Protein AF-I2IYX9-F1 (afdb_monomer_lite)

pLDDT: mean 75.48, std 15.99, range [27.55, 95.94]

Radius of gyration: 27.28 Å; chains: 1; bounding box: 70×51×70 Å

Foldseek 3Di:
DPPPPPLVVLCVVPDVLVLLLDLVNVLLVCCLVQVLVLLVVLVVVCVVVVNDVDQLVCCCPQFNNPDPDRNVVNVCSVVVNDDPRVVGSVSSCPRVSSVVVSVCSVPDPPVLLVVLLVVLLVQLSVLLVPVVVLLVVLCLLLPDAQPVVVDPAVVVVVVVSVVVCVVCVVVPPDDDPVSLPFDLVSCVVRDPCCLQPPPDQLLLSLCQVCVLVLLVVLVVVVCVVVPDHDQQVVCCPQANVDDPCSVVVNVCRNVVVDGDDPSRSVSSVPRVLCVDPVHPNVVVSVSSVSSSSSSSSSSSCCVRCVPNDPD

Secondary structure (DSSP, 8-state):
------HHHHHTTTS-HHHHT-HHHHHHHHHHHHHHHHHHHHHHHHHHTTS-SSHHHHIIIII-TT-S-HHHHHHHHHTT-----TTTHHHHTTSHHHHHHHHHHHH-S--HHHHHHHHHHHHHHHHHT-HHHHHHHHHHHHHS---TTT-SSHHHHHHHHHHHHHTTGGG-S---GGGG----GGGTTTS-THHHHSS--HHHHHHHHHHHHHHHHHHHHHHHTTS--SHHHHHHHHT-S--TTHHHHHHHHHTT-SPP-HHHHHHHTT-GGGT-TTSHHHHHHHHHHHHHHHHHHHHHHHHH-TT----

Sequence (311 aa):
MSKISNWHEFYEPYIPVRSIFRTDTIVDKYIKENYPKIIEEQFEIYKAEGKYKRASEFIENEIKPGLRNPDSYFLELKKGNKKDITGIIPNIQKLPFVKDYIDDLEHSEYDKDRVYFRDCLMLGATLVNYPRFSHYLLWIFSTTDDNSEVFSYGSVYLNKISRNIKDNVDKFETINEEDYSISLDCYQRYFNIDIFLTKESIIDFYIEREYYKIIKDQYKIFKKTKAFNNQEEFIKKMVMEYIDDGKSLYHNLINRKRKMDNDLLKKFRDFPILRDKNSIHYKNIEKLTQIRTALQMGALAFQKFPHLATA

Structure (mmCIF, N/CA/C/O backbone):
data_AF-I2IYX9-F1
#
_entry.id   AF-I2IYX9-F1
#
loop_
_atom_site.group_PDB
_atom_site.id
_atom_site.type_symbol
_atom_site.label_atom_id
_atom_site.label_alt_id
_atom_site.label_comp_id
_atom_site.label_asym_id
_atom_site.label_entity_id
_atom_site.label_seq_id
_atom_site.pdbx_PDB_ins_code
_atom_site.Cartn_x
_atom_site.Cartn_y
_atom_site.Cartn_z
_atom_site.occupancy
_atom_site.B_iso_or_equiv
_atom_site.auth_seq_id
_atom_site.auth_comp_id
_atom_site.auth_asym_id
_atom_site.auth_atom_id
_atom_site.pdbx_PDB_model_num
ATOM 1 N N . MET A 1 1 ? 3.387 31.267 -3.621 1.00 27.55 1 MET A N 1
ATOM 2 C CA . MET A 1 1 ? 4.023 30.039 -3.097 1.00 27.55 1 MET A CA 1
ATOM 3 C C . MET A 1 1 ? 2.963 28.951 -3.080 1.00 27.55 1 MET A C 1
ATOM 5 O O . MET A 1 1 ? 2.041 29.049 -2.277 1.00 27.55 1 MET A O 1
ATOM 9 N N . SER A 1 2 ? 3.009 27.990 -4.006 1.00 32.41 2 SER A N 1
ATOM 10 C CA . SER A 1 2 ? 2.116 26.829 -3.941 1.00 32.41 2 SER A CA 1
ATOM 11 C C . SER A 1 2 ? 2.493 26.018 -2.701 1.00 32.41 2 SER A C 1
ATOM 13 O O . SER A 1 2 ? 3.665 25.716 -2.475 1.00 32.41 2 SER A O 1
ATOM 15 N N . LYS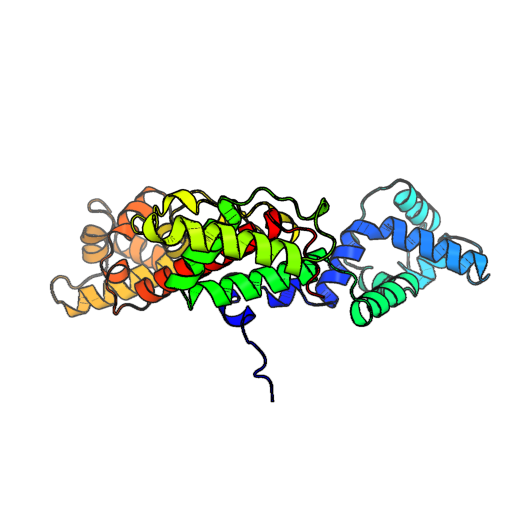 A 1 3 ? 1.517 25.723 -1.837 1.00 39.19 3 LYS A N 1
ATOM 16 C CA . LYS A 1 3 ? 1.718 24.747 -0.763 1.00 39.19 3 LYS A CA 1
ATOM 17 C C . LYS A 1 3 ? 2.137 23.444 -1.434 1.00 39.19 3 LYS A C 1
ATOM 19 O O . LYS A 1 3 ? 1.383 22.925 -2.254 1.00 39.19 3 LYS A O 1
ATOM 24 N N . ILE A 1 4 ? 3.315 22.930 -1.091 1.00 43.06 4 ILE A N 1
ATOM 25 C CA . ILE A 1 4 ? 3.684 21.554 -1.419 1.00 43.06 4 ILE A CA 1
ATOM 26 C C . ILE A 1 4 ? 2.571 20.680 -0.836 1.00 43.06 4 ILE A C 1
ATOM 28 O O . ILE A 1 4 ? 2.328 20.683 0.372 1.00 43.06 4 ILE A O 1
ATOM 32 N N . SER A 1 5 ? 1.807 20.040 -1.716 1.00 59.78 5 SER A N 1
ATOM 33 C CA . SER A 1 5 ? 0.710 19.168 -1.324 1.00 59.78 5 SER A CA 1
ATOM 34 C C . SER A 1 5 ? 1.311 17.924 -0.671 1.00 59.78 5 SER A C 1
ATOM 36 O O . SER A 1 5 ? 1.916 17.099 -1.349 1.00 59.78 5 SER A O 1
ATOM 38 N N . ASN A 1 6 ? 1.161 17.786 0.648 1.00 72.50 6 ASN A N 1
ATOM 39 C CA . ASN A 1 6 ? 1.578 16.605 1.413 1.00 72.50 6 ASN A CA 1
ATOM 40 C C . ASN A 1 6 ? 0.567 15.448 1.292 1.00 72.50 6 ASN A C 1
ATOM 42 O O . ASN A 1 6 ? 0.356 14.690 2.237 1.00 72.50 6 ASN A O 1
ATOM 46 N N . TRP A 1 7 ? -0.091 15.310 0.140 1.00 75.56 7 TRP A N 1
ATOM 47 C CA . TRP A 1 7 ? -1.125 14.300 -0.094 1.00 75.56 7 TRP A CA 1
ATOM 48 C C . TRP A 1 7 ? -0.628 12.874 0.195 1.00 75.56 7 TRP A C 1
ATOM 50 O O . TRP A 1 7 ? -1.397 12.048 0.671 1.00 75.56 7 TRP A O 1
ATOM 60 N N . HIS A 1 8 ? 0.662 12.582 -0.008 1.00 75.88 8 HIS A N 1
ATOM 61 C CA . HIS A 1 8 ? 1.248 11.278 0.318 1.00 75.88 8 HIS A CA 1
ATOM 62 C C . HIS A 1 8 ? 1.172 10.960 1.817 1.00 75.88 8 HIS A C 1
ATOM 64 O O . HIS A 1 8 ? 0.963 9.807 2.172 1.00 75.88 8 HIS A O 1
ATOM 70 N N . GLU A 1 9 ? 1.261 11.954 2.711 1.00 79.31 9 GLU A N 1
ATOM 71 C CA . GLU A 1 9 ? 1.203 11.754 4.174 1.00 79.31 9 GLU A CA 1
ATOM 72 C C . GLU A 1 9 ? -0.158 11.237 4.647 1.00 79.31 9 GLU A C 1
ATOM 74 O O . GLU A 1 9 ? -0.258 10.610 5.705 1.00 79.31 9 GLU A O 1
ATOM 79 N N . PHE A 1 10 ? -1.208 11.475 3.860 1.00 77.06 10 PHE A N 1
ATOM 80 C CA . PHE A 1 10 ? -2.526 10.903 4.100 1.00 77.06 10 PHE A CA 1
ATOM 81 C C . PHE A 1 10 ? -2.491 9.370 4.003 1.00 77.06 10 PHE A C 1
ATOM 83 O O . PHE A 1 10 ? -3.079 8.694 4.848 1.00 77.06 10 PHE A O 1
ATOM 90 N N . TYR A 1 11 ? -1.733 8.839 3.038 1.00 75.19 11 TYR A N 1
ATOM 91 C CA . TYR A 1 11 ? -1.632 7.412 2.729 1.00 75.19 11 TYR A CA 1
ATOM 92 C C . TYR A 1 11 ? -0.475 6.695 3.452 1.00 75.19 11 TYR A C 1
ATOM 94 O O . TYR A 1 11 ? -0.624 5.524 3.802 1.00 75.19 11 TYR A O 1
ATOM 102 N N . GLU A 1 12 ? 0.637 7.388 3.735 1.00 75.69 12 GLU A N 1
ATOM 103 C CA . GLU A 1 12 ? 1.864 6.856 4.374 1.00 75.69 12 GLU A CA 1
ATOM 104 C C . GLU A 1 12 ? 1.664 5.967 5.615 1.00 75.69 12 GLU A C 1
ATOM 106 O O . GLU A 1 12 ? 2.377 4.972 5.752 1.00 75.69 12 GLU A O 1
ATOM 111 N N . PRO A 1 13 ? 0.698 6.232 6.523 1.00 67.00 13 PRO A N 1
ATOM 112 C CA . PRO A 1 13 ? 0.483 5.363 7.679 1.00 67.00 13 PRO A CA 1
ATOM 113 C C . PRO A 1 13 ? 0.120 3.913 7.317 1.00 67.00 13 PRO A C 1
ATOM 115 O O . PRO A 1 13 ? 0.207 3.030 8.172 1.00 67.00 13 PRO A O 1
ATOM 118 N N . TYR A 1 14 ? -0.290 3.660 6.070 1.00 62.06 14 TYR A N 1
ATOM 119 C CA . TYR A 1 14 ? -0.774 2.360 5.613 1.00 62.06 14 TYR A CA 1
ATOM 120 C C . TYR A 1 14 ? -0.194 1.910 4.266 1.00 62.06 14 TYR A C 1
ATOM 122 O O . TYR A 1 14 ? -0.092 0.705 4.048 1.00 62.06 14 TYR A O 1
ATOM 130 N N . ILE A 1 15 ? 0.224 2.839 3.402 1.00 66.75 15 ILE A N 1
ATOM 131 C CA . ILE A 1 15 ? 0.852 2.569 2.104 1.00 66.75 15 ILE A CA 1
ATOM 132 C C . ILE A 1 15 ? 2.150 3.364 2.040 1.00 66.75 15 ILE A C 1
ATOM 134 O O . ILE A 1 15 ? 2.087 4.580 2.194 1.00 66.75 15 ILE A O 1
ATOM 138 N N . PRO A 1 16 ? 3.303 2.747 1.746 1.00 69.12 16 PRO A N 1
ATOM 139 C CA . PRO A 1 16 ? 4.559 3.471 1.587 1.00 69.12 16 PRO A CA 1
ATOM 140 C C . PRO A 1 16 ? 4.590 4.188 0.223 1.00 69.12 16 PRO A C 1
ATOM 142 O O . PRO A 1 16 ? 5.370 3.861 -0.670 1.00 69.12 16 PRO A O 1
ATOM 145 N N . VAL A 1 17 ? 3.685 5.148 0.026 1.00 70.56 17 VAL A N 1
ATOM 146 C CA . VAL A 1 17 ? 3.445 5.834 -1.250 1.00 70.56 17 VAL A CA 1
ATOM 147 C C . VAL A 1 17 ? 4.715 6.507 -1.752 1.00 70.56 17 VAL A C 1
ATOM 149 O O . VAL A 1 17 ? 5.055 6.367 -2.923 1.00 70.56 17 VAL A O 1
ATOM 152 N N . ARG A 1 18 ? 5.481 7.160 -0.873 1.00 68.06 18 ARG A N 1
ATOM 153 C CA . ARG A 1 18 ? 6.763 7.773 -1.230 1.00 68.06 18 ARG A CA 1
ATOM 154 C C . ARG A 1 18 ? 7.715 6.755 -1.841 1.00 68.06 18 ARG A C 1
ATOM 156 O O . ARG A 1 18 ? 8.342 7.082 -2.839 1.00 68.06 18 ARG A O 1
ATOM 163 N N . SER A 1 19 ? 7.818 5.534 -1.301 1.00 66.31 19 SER A N 1
ATOM 164 C CA . SER A 1 19 ? 8.745 4.534 -1.855 1.00 66.31 19 SER A CA 1
ATOM 165 C C . SER A 1 19 ? 8.352 4.071 -3.255 1.00 66.31 19 SER A C 1
ATOM 167 O O . SER A 1 19 ? 9.232 3.735 -4.036 1.00 66.31 19 SER A O 1
ATOM 169 N N . ILE A 1 20 ? 7.059 4.100 -3.595 1.00 67.56 20 ILE A N 1
ATOM 170 C CA . ILE A 1 20 ? 6.573 3.743 -4.939 1.00 67.56 20 ILE A CA 1
ATOM 171 C C . ILE A 1 20 ? 7.106 4.723 -5.999 1.00 67.56 20 ILE A C 1
ATOM 173 O O . ILE A 1 20 ? 7.365 4.321 -7.131 1.00 67.56 20 ILE A O 1
ATOM 177 N N . PHE A 1 21 ? 7.316 5.988 -5.625 1.00 66.88 21 PHE A N 1
ATOM 178 C CA . PHE A 1 21 ? 7.761 7.055 -6.527 1.00 66.88 21 PHE A CA 1
ATOM 179 C C . PHE A 1 21 ? 9.253 7.405 -6.403 1.00 66.88 21 PHE A C 1
ATOM 181 O O . PHE A 1 21 ? 9.702 8.358 -7.033 1.00 66.88 21 PHE A O 1
ATOM 188 N N . ARG A 1 22 ? 10.041 6.679 -5.596 1.00 71.06 22 ARG A N 1
ATOM 189 C CA . ARG A 1 22 ? 11.490 6.926 -5.484 1.00 71.06 22 ARG A CA 1
ATOM 190 C C . ARG A 1 22 ? 12.236 6.322 -6.669 1.00 71.06 22 ARG A C 1
ATOM 192 O O . ARG A 1 22 ? 12.176 5.107 -6.853 1.00 71.06 22 ARG A O 1
ATOM 199 N N . THR A 1 23 ? 13.027 7.135 -7.369 1.00 70.75 23 THR A N 1
ATOM 200 C CA . THR A 1 23 ? 13.898 6.715 -8.483 1.00 70.75 23 THR A CA 1
ATOM 201 C C . THR A 1 23 ? 14.725 5.479 -8.127 1.00 70.75 23 THR A C 1
ATOM 203 O O . THR A 1 23 ? 14.669 4.485 -8.842 1.00 70.75 23 THR A O 1
ATOM 206 N N . ASP A 1 24 ? 15.361 5.450 -6.951 1.00 74.56 24 ASP A N 1
ATOM 207 C CA . ASP A 1 24 ? 16.148 4.293 -6.488 1.00 74.56 24 ASP A CA 1
ATOM 208 C C . ASP A 1 24 ? 15.353 2.974 -6.487 1.00 74.56 24 ASP A C 1
ATOM 210 O O . ASP A 1 24 ? 15.856 1.923 -6.879 1.00 74.56 24 ASP A O 1
ATOM 214 N N . THR A 1 25 ? 14.093 3.022 -6.038 1.00 74.69 25 THR A N 1
ATOM 215 C CA . THR A 1 25 ? 13.218 1.839 -5.951 1.00 74.69 25 THR A CA 1
ATOM 216 C C . THR A 1 25 ? 12.759 1.396 -7.338 1.00 74.69 25 THR A C 1
ATOM 218 O O . THR A 1 25 ? 12.635 0.200 -7.607 1.00 74.69 25 THR A O 1
ATOM 221 N N . ILE A 1 26 ? 12.545 2.359 -8.234 1.00 71.31 26 ILE A N 1
ATOM 222 C CA . ILE A 1 26 ? 12.171 2.128 -9.631 1.00 71.31 26 ILE A CA 1
ATOM 223 C C . ILE A 1 26 ? 13.311 1.433 -10.376 1.00 71.31 26 ILE A C 1
ATOM 225 O O . ILE A 1 26 ? 13.091 0.418 -11.035 1.00 71.31 26 ILE A O 1
ATOM 229 N N . VAL A 1 27 ? 14.524 1.956 -10.231 1.00 79.62 27 VAL A N 1
ATOM 230 C CA . VAL A 1 27 ? 15.736 1.433 -10.865 1.00 79.62 27 VAL A CA 1
ATOM 231 C C . VAL A 1 27 ? 16.047 0.033 -10.351 1.00 79.62 27 VAL A C 1
ATOM 233 O O . VAL A 1 27 ? 16.305 -0.870 -11.142 1.00 79.62 27 VAL A O 1
ATOM 236 N N . ASP A 1 28 ? 15.957 -0.188 -9.038 1.00 83.62 28 ASP A N 1
ATOM 237 C CA . ASP A 1 28 ? 16.183 -1.506 -8.442 1.00 83.62 28 ASP A CA 1
ATOM 238 C C . ASP A 1 28 ? 15.180 -2.555 -8.957 1.00 83.62 28 ASP A C 1
ATOM 240 O O . ASP A 1 28 ? 15.571 -3.665 -9.328 1.00 83.62 28 ASP A O 1
ATOM 244 N N . LYS A 1 29 ? 13.890 -2.199 -9.064 1.00 82.12 29 LYS A N 1
ATOM 245 C CA . LYS A 1 29 ? 12.868 -3.082 -9.650 1.00 82.12 29 LYS A CA 1
ATOM 246 C C . LYS A 1 29 ? 13.146 -3.366 -11.129 1.00 82.12 29 LYS A C 1
ATOM 248 O O . LYS A 1 29 ? 13.136 -4.530 -11.529 1.00 82.12 29 LYS A O 1
ATOM 253 N N . TYR A 1 30 ? 13.444 -2.329 -11.914 1.00 83.19 30 TYR A N 1
ATOM 254 C CA . TYR A 1 30 ? 13.776 -2.454 -13.334 1.00 83.19 30 TYR A CA 1
ATOM 255 C C . TYR A 1 30 ? 14.957 -3.405 -13.558 1.00 83.19 30 TYR A C 1
ATOM 257 O O . TYR A 1 30 ? 14.858 -4.326 -14.371 1.00 83.19 30 TYR A O 1
ATOM 265 N N . ILE A 1 31 ? 16.033 -3.253 -12.779 1.00 88.62 31 ILE A N 1
ATOM 266 C CA . ILE A 1 31 ? 17.196 -4.141 -12.832 1.00 88.62 31 ILE A CA 1
ATOM 267 C C . ILE A 1 31 ? 16.794 -5.571 -12.475 1.00 88.62 31 ILE A C 1
ATOM 269 O O . ILE A 1 31 ? 17.085 -6.490 -13.233 1.00 88.62 31 ILE A O 1
ATOM 273 N N . LYS A 1 32 ? 16.090 -5.790 -11.360 1.00 87.44 32 LYS A N 1
ATOM 274 C CA . LYS A 1 32 ? 15.685 -7.142 -10.930 1.00 87.44 32 LYS A CA 1
ATOM 275 C C . LYS A 1 32 ? 14.862 -7.887 -11.975 1.00 87.44 32 LYS A C 1
ATOM 277 O O . LYS A 1 32 ? 15.015 -9.100 -12.115 1.00 87.44 32 LYS A O 1
ATOM 282 N N . GLU A 1 33 ? 14.014 -7.173 -12.702 1.00 84.88 33 GLU A N 1
ATOM 283 C CA . GLU A 1 33 ? 13.150 -7.749 -13.730 1.00 84.88 33 GLU A CA 1
ATOM 284 C C . GLU A 1 33 ? 13.879 -7.960 -15.068 1.00 84.88 33 GLU A C 1
ATOM 286 O O . GLU A 1 33 ? 13.559 -8.913 -15.777 1.00 84.88 33 GLU A O 1
ATOM 291 N N . ASN A 1 34 ? 14.887 -7.138 -15.394 1.00 88.38 34 ASN A N 1
ATOM 292 C CA . ASN A 1 34 ? 15.460 -7.063 -16.746 1.00 88.38 34 ASN A CA 1
ATOM 293 C C . ASN A 1 34 ? 16.981 -7.289 -16.832 1.00 88.38 34 ASN A C 1
ATOM 295 O O . ASN A 1 34 ? 17.545 -7.205 -17.924 1.00 88.38 34 ASN A O 1
ATOM 299 N N . TYR A 1 35 ? 17.664 -7.605 -15.726 1.00 90.94 35 TYR A N 1
ATOM 300 C CA . TYR A 1 35 ? 19.131 -7.659 -15.678 1.00 90.94 35 TYR A CA 1
ATOM 301 C C . TYR A 1 35 ? 19.817 -8.503 -16.771 1.00 90.94 35 TYR A C 1
ATOM 303 O O . TYR A 1 35 ? 20.872 -8.062 -17.223 1.00 90.94 35 TYR A O 1
ATOM 311 N N . PRO A 1 36 ? 19.303 -9.663 -17.252 1.00 91.12 36 PRO A N 1
ATOM 312 C CA . PRO A 1 36 ? 20.007 -10.418 -18.288 1.00 91.12 36 PRO A CA 1
ATOM 313 C C . PRO A 1 36 ? 20.086 -9.627 -19.594 1.00 91.12 36 PRO A C 1
ATOM 315 O O . PRO A 1 36 ? 21.137 -9.589 -20.226 1.00 91.12 36 PRO A O 1
ATOM 318 N N . LYS A 1 37 ? 18.989 -8.946 -19.945 1.00 91.00 37 LYS A N 1
ATOM 319 C CA . LYS A 1 37 ? 18.883 -8.120 -21.145 1.00 91.00 37 LYS A CA 1
ATOM 320 C C . LYS A 1 37 ? 19.734 -6.857 -21.027 1.00 91.00 37 LYS A C 1
ATOM 322 O O . LYS A 1 37 ? 20.486 -6.565 -21.944 1.00 91.00 37 LYS A O 1
ATOM 327 N N . ILE A 1 38 ? 19.695 -6.184 -19.872 1.00 92.94 38 ILE A N 1
ATOM 328 C CA . ILE A 1 38 ? 20.538 -5.007 -19.588 1.00 92.94 38 ILE A CA 1
ATOM 329 C C . ILE A 1 38 ? 22.025 -5.345 -19.781 1.00 92.94 38 ILE A C 1
ATOM 331 O O . ILE A 1 38 ? 22.758 -4.616 -20.444 1.00 92.94 38 ILE A O 1
ATOM 335 N N . ILE A 1 39 ? 22.474 -6.468 -19.211 1.00 92.75 39 ILE A N 1
ATOM 336 C CA . ILE A 1 39 ? 23.868 -6.922 -19.302 1.00 92.75 39 ILE A CA 1
ATOM 337 C C . ILE A 1 39 ? 24.235 -7.278 -20.751 1.00 92.75 39 ILE A C 1
ATOM 339 O O . ILE A 1 39 ? 25.336 -6.961 -21.196 1.00 92.75 39 ILE A O 1
ATOM 343 N N . GLU A 1 40 ? 23.336 -7.926 -21.494 1.00 93.19 40 GLU A N 1
ATOM 344 C CA . GLU A 1 40 ? 23.553 -8.264 -22.904 1.00 93.19 40 GLU A CA 1
ATOM 345 C C . GLU A 1 40 ? 23.650 -7.023 -23.801 1.00 93.19 40 GLU A C 1
ATOM 347 O O . GLU A 1 40 ? 24.609 -6.898 -24.563 1.00 93.19 40 GLU A O 1
ATOM 352 N N . GLU A 1 41 ? 22.695 -6.099 -23.699 1.00 93.25 41 GLU A N 1
ATOM 353 C CA . GLU A 1 41 ? 22.657 -4.883 -24.518 1.00 93.25 41 GLU A CA 1
ATOM 354 C C . GLU A 1 41 ? 23.865 -3.991 -24.225 1.00 93.25 41 GLU A C 1
ATOM 356 O O . GLU A 1 41 ? 24.537 -3.533 -25.151 1.00 93.25 41 GLU A O 1
ATOM 361 N N . GLN A 1 42 ? 24.231 -3.836 -22.949 1.00 95.19 42 GLN A N 1
ATOM 362 C CA . GLN A 1 42 ? 25.426 -3.086 -22.576 1.00 95.19 42 GLN A CA 1
ATOM 363 C C . GLN A 1 42 ? 26.716 -3.715 -23.124 1.00 95.19 42 GLN A C 1
ATOM 365 O O . GLN A 1 42 ? 27.630 -2.984 -23.518 1.00 95.19 42 GLN A O 1
ATOM 370 N N . PHE A 1 43 ? 26.807 -5.049 -23.162 1.00 95.56 43 PHE A N 1
ATOM 371 C CA . PHE A 1 43 ? 27.952 -5.726 -23.768 1.00 95.56 43 PHE A CA 1
ATOM 372 C C . PHE A 1 43 ? 28.050 -5.432 -25.267 1.00 95.56 43 PHE A C 1
ATOM 374 O O . PHE A 1 43 ? 29.138 -5.109 -25.742 1.00 95.56 43 PHE A O 1
ATOM 381 N N . GLU A 1 44 ? 26.945 -5.514 -26.013 1.00 94.06 44 GLU A N 1
ATOM 382 C CA . GLU A 1 44 ? 26.970 -5.229 -27.453 1.00 94.06 44 GLU A CA 1
ATOM 383 C C . GLU A 1 44 ? 27.302 -3.753 -27.741 1.00 94.06 44 GLU A C 1
ATOM 385 O O . GLU A 1 44 ? 28.068 -3.492 -28.669 1.00 94.06 44 GLU A O 1
ATOM 390 N N . ILE A 1 45 ? 26.846 -2.806 -26.907 1.00 93.31 45 ILE A N 1
ATOM 391 C CA . ILE A 1 45 ? 27.263 -1.390 -26.976 1.00 93.31 45 ILE A CA 1
ATOM 392 C C . ILE A 1 45 ? 28.786 -1.273 -26.815 1.00 93.31 45 ILE A C 1
ATOM 394 O O . ILE A 1 45 ? 29.478 -0.767 -27.697 1.00 93.31 45 ILE A O 1
ATOM 398 N N . TYR A 1 46 ? 29.343 -1.823 -25.734 1.00 95.94 46 TYR A N 1
ATOM 399 C CA . TYR A 1 46 ? 30.786 -1.759 -25.474 1.00 95.94 46 TYR A CA 1
ATOM 400 C C . TYR A 1 46 ? 31.634 -2.503 -26.501 1.00 95.94 46 TYR A C 1
ATOM 402 O O . TYR A 1 46 ? 32.780 -2.131 -26.758 1.00 95.94 46 TYR A O 1
ATOM 410 N N . LYS A 1 47 ? 31.094 -3.559 -27.098 1.00 94.56 47 LYS A N 1
ATOM 411 C CA . LYS A 1 47 ? 31.746 -4.285 -28.181 1.00 94.56 47 LYS A CA 1
ATOM 412 C C . LYS A 1 47 ? 31.763 -3.472 -29.471 1.00 94.56 47 LYS A C 1
ATOM 414 O O . LYS A 1 47 ? 32.794 -3.456 -30.142 1.00 94.56 47 LYS A O 1
ATOM 419 N N . ALA A 1 48 ? 30.675 -2.773 -29.796 1.00 93.50 48 ALA A N 1
ATOM 420 C CA . ALA A 1 48 ? 30.618 -1.859 -30.936 1.00 93.50 48 ALA A CA 1
ATOM 421 C C . ALA A 1 48 ? 31.586 -0.672 -30.772 1.00 93.50 48 ALA A C 1
ATOM 423 O O . ALA A 1 48 ? 32.244 -0.279 -31.732 1.00 93.50 48 ALA A O 1
ATOM 424 N N . GLU A 1 49 ? 31.750 -0.169 -29.547 1.00 93.62 49 GLU A N 1
ATOM 425 C CA . GLU A 1 49 ? 32.738 0.861 -29.187 1.00 93.62 49 GLU A CA 1
ATOM 426 C C . GLU A 1 49 ? 34.188 0.337 -29.143 1.00 93.62 49 GLU A C 1
ATOM 428 O O . GLU A 1 49 ? 35.133 1.106 -28.972 1.00 93.62 49 GLU A O 1
ATOM 433 N N . GLY A 1 50 ? 34.390 -0.978 -29.270 1.00 92.75 50 GLY A N 1
ATOM 434 C CA . GLY A 1 50 ? 35.705 -1.616 -29.199 1.00 92.75 50 GLY A CA 1
ATOM 435 C C . GLY A 1 50 ? 36.298 -1.721 -27.787 1.00 92.75 50 GLY A C 1
ATOM 436 O O . GLY A 1 50 ? 37.455 -2.123 -27.657 1.00 92.75 50 GLY A O 1
ATOM 437 N N . LYS A 1 51 ? 35.528 -1.406 -26.734 1.00 94.00 51 LYS A N 1
ATOM 438 C CA . LYS A 1 51 ? 35.955 -1.464 -25.324 1.00 94.00 51 LYS A CA 1
ATOM 439 C C . LYS A 1 51 ? 36.210 -2.900 -24.853 1.00 94.00 51 LYS A C 1
ATOM 441 O O . LYS A 1 51 ? 37.192 -3.146 -24.156 1.00 94.00 51 LYS A O 1
ATOM 446 N N . TYR A 1 52 ? 35.369 -3.852 -25.263 1.00 94.25 52 TYR A N 1
ATOM 447 C CA . TYR A 1 52 ? 35.542 -5.279 -24.962 1.00 94.25 52 TYR A CA 1
ATOM 448 C C . TYR A 1 52 ? 35.375 -6.137 -26.212 1.00 94.25 52 TYR A C 1
ATOM 450 O O . TYR A 1 52 ? 34.431 -5.959 -26.977 1.00 94.25 52 TYR A O 1
ATOM 458 N N . LYS A 1 53 ? 36.267 -7.117 -26.407 1.00 89.62 53 LYS A N 1
ATOM 459 C CA . LYS A 1 53 ? 36.166 -8.066 -27.532 1.00 89.62 53 LYS A CA 1
ATOM 460 C C . LYS A 1 53 ? 35.423 -9.343 -27.152 1.00 89.62 53 LYS A C 1
ATOM 462 O O . LYS A 1 53 ? 34.807 -9.968 -28.014 1.00 89.62 53 LYS A O 1
ATOM 467 N N . ARG A 1 54 ? 35.486 -9.746 -25.879 1.00 92.12 54 ARG A N 1
ATOM 468 C CA . ARG A 1 54 ? 34.860 -10.972 -25.362 1.00 92.12 54 ARG A CA 1
ATOM 469 C C . ARG A 1 54 ? 33.924 -10.673 -24.200 1.00 92.12 54 ARG A C 1
ATOM 471 O O . ARG A 1 54 ? 34.206 -9.808 -23.376 1.00 92.12 54 ARG A O 1
ATOM 478 N N . ALA A 1 55 ? 32.841 -11.441 -24.110 1.00 91.06 55 ALA A N 1
ATOM 479 C CA . ALA A 1 55 ? 31.875 -11.309 -23.024 1.00 91.06 55 ALA A CA 1
ATOM 480 C C . ALA A 1 55 ? 32.493 -11.642 -21.660 1.00 91.06 55 ALA A C 1
ATOM 482 O O . ALA A 1 55 ? 32.182 -10.975 -20.678 1.00 91.06 55 ALA A O 1
ATOM 483 N N . SER A 1 56 ? 33.418 -12.606 -21.596 1.00 91.88 56 SER A N 1
ATOM 484 C CA . SER A 1 56 ? 34.168 -12.900 -20.372 1.00 91.88 56 SER A CA 1
ATOM 485 C C . SER A 1 56 ? 34.914 -11.698 -19.802 1.00 91.88 56 SER A C 1
ATOM 487 O O . SER A 1 56 ? 34.896 -11.503 -18.590 1.00 91.88 56 SER A O 1
ATOM 489 N N . GLU A 1 57 ? 35.530 -10.879 -20.656 1.00 93.62 57 GLU A N 1
ATOM 490 C CA . GLU A 1 57 ? 36.249 -9.671 -20.235 1.00 93.62 57 GLU A CA 1
ATOM 491 C C . GLU A 1 57 ? 35.287 -8.626 -19.666 1.00 93.62 57 GLU A C 1
ATOM 493 O O . GLU A 1 57 ? 35.580 -8.011 -18.645 1.00 93.62 57 GLU A O 1
ATOM 498 N N . PHE A 1 58 ? 34.122 -8.452 -20.288 1.00 95.56 58 PHE A N 1
ATOM 499 C CA . PHE A 1 58 ? 33.086 -7.556 -19.782 1.00 95.56 58 PHE A CA 1
ATOM 500 C C . PHE A 1 58 ? 32.522 -8.034 -18.437 1.00 95.56 58 PHE A C 1
ATOM 502 O O . PHE A 1 58 ? 32.457 -7.257 -17.487 1.00 95.56 58 PHE A O 1
ATOM 509 N N . ILE A 1 59 ? 32.161 -9.316 -18.325 1.00 95.00 59 ILE A N 1
ATOM 510 C CA . ILE A 1 59 ? 31.603 -9.874 -17.089 1.00 95.00 59 ILE A CA 1
ATOM 511 C C . ILE A 1 59 ? 32.580 -9.735 -15.925 1.00 95.00 59 ILE A C 1
ATOM 513 O O . ILE A 1 59 ? 32.175 -9.290 -14.853 1.00 95.00 59 ILE A O 1
ATOM 517 N N . GLU A 1 60 ? 33.845 -10.095 -16.129 1.00 93.31 60 GLU A N 1
ATOM 518 C CA . GLU A 1 60 ? 34.853 -10.073 -15.069 1.00 93.31 60 GLU A CA 1
ATOM 519 C C . GLU A 1 60 ? 35.146 -8.643 -14.590 1.00 93.31 60 GLU A C 1
ATOM 521 O O . GLU A 1 60 ? 35.291 -8.415 -13.391 1.00 93.31 60 GLU A O 1
ATOM 526 N N . ASN A 1 61 ? 35.183 -7.671 -15.508 1.00 93.31 61 ASN A N 1
ATOM 527 C CA . ASN A 1 61 ? 35.566 -6.296 -15.183 1.00 93.31 61 ASN A CA 1
ATOM 528 C C . ASN A 1 61 ? 34.402 -5.420 -14.701 1.00 93.31 61 ASN A C 1
ATOM 530 O O . ASN A 1 61 ? 34.607 -4.573 -13.837 1.00 93.31 61 ASN A O 1
ATOM 534 N N . GLU A 1 62 ? 33.198 -5.600 -15.251 1.00 93.50 62 GLU A N 1
ATOM 535 C CA . GLU A 1 62 ? 32.082 -4.663 -15.048 1.00 93.50 62 GLU A CA 1
ATOM 536 C C . GLU A 1 62 ? 30.934 -5.259 -14.226 1.00 93.50 62 GLU A C 1
ATOM 538 O O . GLU A 1 62 ? 30.177 -4.513 -13.612 1.00 93.50 62 GLU A O 1
ATOM 543 N N . ILE A 1 63 ? 30.775 -6.589 -14.185 1.00 93.25 63 ILE A N 1
ATOM 544 C CA . ILE A 1 63 ? 29.593 -7.227 -13.578 1.00 93.25 63 ILE A CA 1
ATOM 545 C C . ILE A 1 63 ? 29.943 -7.994 -12.308 1.00 93.25 63 ILE A C 1
ATOM 547 O O . ILE A 1 63 ? 29.388 -7.717 -11.240 1.00 93.25 63 ILE A O 1
ATOM 551 N N . LYS A 1 64 ? 30.826 -8.989 -12.412 1.00 92.62 64 LYS A N 1
ATOM 552 C CA . LYS A 1 64 ? 31.143 -9.913 -11.325 1.00 92.62 64 LYS A CA 1
ATOM 553 C C . LYS A 1 64 ? 32.582 -10.438 -11.441 1.00 92.62 64 LYS A C 1
ATOM 555 O O . LYS A 1 64 ? 32.790 -11.443 -12.121 1.00 92.62 64 LYS A O 1
ATOM 560 N N . PRO A 1 65 ? 33.541 -9.818 -10.734 1.00 90.06 65 PRO A N 1
ATOM 561 C CA . PRO A 1 65 ? 34.918 -10.294 -10.704 1.00 90.06 65 PRO A CA 1
ATOM 562 C C . PRO A 1 65 ? 35.060 -11.597 -9.904 1.00 90.06 65 PRO A C 1
ATOM 564 O O . PRO A 1 65 ? 34.246 -11.914 -9.029 1.00 90.06 65 PRO A O 1
ATOM 567 N N . GLY A 1 66 ? 36.134 -12.333 -10.173 1.00 89.19 66 GLY A N 1
ATOM 568 C CA . GLY A 1 66 ? 36.517 -13.573 -9.505 1.00 89.19 66 GLY A CA 1
ATOM 569 C C . GLY A 1 66 ? 35.747 -14.806 -9.979 1.00 89.19 66 GLY A C 1
ATOM 570 O O . GLY A 1 66 ? 35.711 -15.813 -9.264 1.00 89.19 66 GLY A O 1
ATOM 571 N N . LEU A 1 67 ? 35.096 -14.760 -11.146 1.00 88.06 67 LEU A N 1
ATOM 572 C CA . LEU A 1 67 ? 34.358 -15.911 -11.659 1.00 88.06 67 LEU A CA 1
ATOM 573 C C . LEU A 1 67 ? 35.308 -16.941 -12.276 1.00 88.06 67 LEU A C 1
ATOM 575 O O . LEU A 1 67 ? 36.138 -16.641 -13.125 1.00 88.06 67 LEU A O 1
ATOM 579 N N . ARG A 1 68 ? 35.120 -18.218 -11.918 1.00 87.50 68 ARG A N 1
ATOM 580 C CA . ARG A 1 68 ? 35.902 -19.324 -12.500 1.00 87.50 68 ARG A CA 1
ATOM 581 C C . ARG A 1 68 ? 35.662 -19.495 -14.006 1.00 87.50 68 ARG A C 1
ATOM 583 O O . ARG A 1 68 ? 36.547 -19.969 -14.709 1.00 87.50 68 ARG A O 1
ATOM 590 N N . ASN A 1 69 ? 34.460 -19.168 -14.488 1.00 90.38 69 ASN A N 1
ATOM 591 C CA . ASN A 1 69 ? 34.114 -19.216 -15.910 1.00 90.38 69 ASN A CA 1
ATOM 592 C C . ASN A 1 69 ? 33.117 -18.093 -16.276 1.00 90.38 69 ASN A C 1
ATOM 594 O O . ASN A 1 69 ? 31.901 -18.318 -16.251 1.00 90.38 69 ASN A O 1
ATOM 598 N N . PRO A 1 70 ? 33.618 -16.887 -16.599 1.00 91.94 70 PRO A N 1
ATOM 599 C CA . PRO A 1 70 ? 32.784 -15.740 -16.963 1.00 91.94 70 PRO A CA 1
ATOM 600 C C . PRO A 1 70 ? 31.970 -15.945 -18.255 1.00 91.94 70 PRO A C 1
ATOM 602 O O . PRO A 1 70 ? 30.826 -15.500 -18.333 1.00 91.94 70 PRO A O 1
ATOM 605 N N . ASP A 1 71 ? 32.503 -16.668 -19.247 1.00 88.19 71 ASP A N 1
ATOM 606 C CA . ASP A 1 71 ? 31.787 -16.939 -20.507 1.00 88.19 71 ASP A CA 1
ATOM 607 C C . ASP A 1 71 ? 30.560 -17.830 -20.282 1.00 88.19 71 ASP A C 1
ATOM 609 O O . ASP A 1 71 ? 29.479 -17.565 -20.809 1.00 88.19 71 ASP A O 1
ATOM 613 N N . SER A 1 72 ? 30.693 -18.863 -19.442 1.00 90.75 72 SER A N 1
ATOM 614 C CA . SER A 1 72 ? 29.554 -19.700 -19.053 1.00 90.75 72 SER A CA 1
ATOM 615 C C . SER A 1 72 ? 28.494 -18.891 -18.312 1.00 90.75 72 SER A C 1
ATOM 617 O O . SER A 1 72 ? 27.306 -19.100 -18.545 1.00 90.75 72 SER A O 1
ATOM 619 N N . TYR A 1 73 ? 28.910 -17.966 -17.442 1.00 90.75 73 TYR A N 1
ATOM 620 C CA . TYR A 1 73 ? 27.987 -17.091 -16.726 1.00 90.75 73 TYR A CA 1
ATOM 621 C C . TYR A 1 73 ? 27.178 -16.227 -17.703 1.00 90.75 73 TYR A C 1
ATOM 623 O O . TYR A 1 73 ? 25.951 -16.215 -17.629 1.00 90.75 73 TYR A O 1
ATOM 631 N N . PHE A 1 74 ? 27.834 -15.583 -18.676 1.00 91.38 74 PHE A N 1
ATOM 632 C CA . PHE A 1 74 ? 27.145 -14.791 -19.699 1.00 91.38 74 PHE A CA 1
ATOM 633 C C . PHE A 1 74 ? 26.185 -15.636 -20.547 1.00 91.38 74 PHE A C 1
ATOM 635 O O . PHE A 1 74 ? 25.039 -15.247 -20.760 1.00 91.38 74 PHE A O 1
ATOM 642 N N . LEU A 1 75 ? 26.604 -16.827 -20.985 1.00 91.31 75 LEU A N 1
ATOM 643 C CA . LEU A 1 75 ? 25.754 -17.734 -21.765 1.00 91.31 75 LEU A CA 1
ATOM 644 C C . LEU A 1 75 ? 24.504 -18.183 -20.999 1.00 91.31 75 LEU A C 1
ATOM 646 O O . LEU A 1 75 ? 23.436 -18.319 -21.594 1.00 91.31 75 LEU A O 1
ATOM 650 N N . GLU A 1 76 ? 24.616 -18.427 -19.693 1.00 90.69 76 GLU A N 1
ATOM 651 C CA . GLU A 1 76 ? 23.459 -18.740 -18.852 1.00 90.69 76 GLU A CA 1
ATOM 652 C C . GLU A 1 76 ? 22.484 -17.562 -18.756 1.00 90.69 76 GLU A C 1
ATOM 654 O O . GLU A 1 76 ? 21.273 -17.788 -18.792 1.00 90.69 76 GLU A O 1
ATOM 659 N N . LEU A 1 77 ? 22.991 -16.324 -18.691 1.00 88.44 77 LEU A N 1
ATOM 660 C CA . LEU A 1 77 ? 22.155 -15.123 -18.729 1.00 88.44 77 LEU A CA 1
ATOM 661 C C . LEU A 1 77 ? 21.388 -15.015 -20.051 1.00 88.44 77 LEU A C 1
ATOM 663 O O . LEU A 1 77 ? 20.170 -14.847 -20.013 1.00 88.44 77 LEU A O 1
ATOM 667 N N . LYS A 1 78 ? 22.053 -15.211 -21.202 1.00 86.62 78 LYS A N 1
ATOM 668 C CA . LYS A 1 78 ? 21.389 -15.181 -22.525 1.00 86.62 78 LYS A CA 1
ATOM 669 C C . LYS A 1 78 ? 20.281 -16.229 -22.653 1.00 86.62 78 LYS A C 1
ATOM 671 O O . LYS A 1 78 ? 19.295 -16.022 -23.348 1.00 86.62 78 LYS A O 1
ATOM 676 N N . LYS A 1 79 ? 20.438 -17.374 -21.981 1.00 88.00 79 LYS A N 1
ATOM 677 C CA . LYS A 1 79 ? 19.443 -18.459 -21.955 1.00 88.00 79 LYS A CA 1
ATOM 678 C C . LYS A 1 79 ? 18.252 -18.175 -21.030 1.00 88.00 79 LYS A C 1
ATOM 680 O O . LYS A 1 79 ? 17.367 -19.018 -20.927 1.00 88.00 79 LYS A O 1
ATOM 685 N N . GLY A 1 80 ? 18.225 -17.026 -20.350 1.00 80.00 80 GLY A N 1
ATOM 686 C CA . GLY A 1 80 ? 17.146 -16.636 -19.441 1.00 80.00 80 GLY A CA 1
ATOM 687 C C . GLY A 1 80 ? 17.208 -17.308 -18.067 1.00 80.00 80 GLY A C 1
ATOM 688 O O . GLY A 1 80 ? 16.236 -17.253 -17.312 1.00 80.00 80 GLY A O 1
ATOM 689 N N . ASN A 1 81 ? 18.333 -17.937 -17.708 1.00 83.75 81 ASN A N 1
ATOM 690 C CA . ASN A 1 81 ? 18.463 -18.581 -16.405 1.00 83.75 81 ASN A CA 1
ATOM 691 C C . ASN A 1 81 ? 18.573 -17.523 -15.303 1.00 83.75 81 ASN A C 1
ATOM 693 O O . ASN A 1 81 ? 19.541 -16.758 -15.247 1.00 83.75 81 ASN A O 1
ATOM 697 N N . LYS A 1 82 ? 17.600 -17.515 -14.384 1.00 78.56 82 LYS A N 1
ATOM 698 C CA . LYS A 1 82 ? 17.614 -16.610 -13.232 1.00 78.56 82 LYS A CA 1
ATOM 699 C C . LYS A 1 82 ? 18.784 -16.938 -12.299 1.00 78.56 82 LYS A C 1
ATOM 701 O O . LYS A 1 82 ? 19.021 -18.096 -11.957 1.00 78.56 82 LYS A O 1
ATOM 706 N N . LYS A 1 83 ? 19.515 -15.909 -11.883 1.00 83.25 83 LYS A N 1
ATOM 707 C CA . LYS A 1 83 ? 20.647 -15.976 -10.952 1.00 83.25 83 LYS A CA 1
ATOM 708 C C . LYS A 1 83 ? 20.354 -15.055 -9.775 1.00 83.25 83 LYS A C 1
ATOM 710 O O . LYS A 1 83 ? 19.619 -14.083 -9.921 1.00 83.25 83 LYS A O 1
ATOM 715 N N . ASP A 1 84 ? 20.936 -15.348 -8.618 1.00 83.62 84 ASP A N 1
ATOM 716 C CA . ASP A 1 84 ? 20.956 -14.372 -7.531 1.00 83.62 84 ASP A CA 1
ATOM 717 C C . ASP A 1 84 ? 21.847 -13.194 -7.940 1.00 83.62 84 ASP A C 1
ATOM 719 O O . ASP A 1 84 ? 23.039 -13.365 -8.225 1.00 83.62 84 ASP A O 1
ATOM 723 N N . ILE A 1 85 ? 21.238 -12.012 -8.006 1.00 86.38 85 ILE A N 1
ATOM 724 C CA . ILE A 1 85 ? 21.887 -10.777 -8.438 1.00 86.38 85 ILE A CA 1
ATOM 725 C C . ILE A 1 85 ? 22.193 -9.822 -7.285 1.00 86.38 85 ILE A C 1
ATOM 727 O O . ILE A 1 85 ? 22.736 -8.747 -7.526 1.00 86.38 85 ILE A O 1
ATOM 731 N N . THR A 1 86 ? 21.875 -10.183 -6.039 1.00 86.31 86 THR A N 1
ATOM 732 C CA . THR A 1 86 ? 21.954 -9.266 -4.888 1.00 86.31 86 THR A CA 1
ATOM 733 C C . THR A 1 86 ? 23.331 -8.605 -4.769 1.00 86.31 86 THR A C 1
ATOM 735 O O . THR A 1 86 ? 23.432 -7.402 -4.546 1.00 86.31 86 THR A O 1
ATOM 738 N N . GLY A 1 87 ? 24.401 -9.372 -5.002 1.00 86.94 87 GLY A N 1
ATOM 739 C CA . GLY A 1 87 ? 25.780 -8.876 -4.949 1.00 86.94 87 GLY A CA 1
ATOM 740 C C . GLY A 1 87 ? 26.255 -8.086 -6.176 1.00 86.94 87 GLY A C 1
ATOM 741 O O . GLY A 1 87 ? 27.347 -7.533 -6.125 1.00 86.94 87 GLY A O 1
ATOM 742 N N . ILE A 1 88 ? 25.484 -8.040 -7.268 1.00 90.62 88 ILE A N 1
ATOM 743 C CA . ILE A 1 88 ? 25.877 -7.382 -8.530 1.00 90.62 88 ILE A CA 1
ATOM 744 C C . ILE A 1 88 ? 24.961 -6.220 -8.937 1.00 90.62 88 ILE A C 1
ATOM 746 O O . ILE A 1 88 ? 25.313 -5.480 -9.851 1.00 90.62 88 ILE A O 1
ATOM 750 N N . ILE A 1 89 ? 23.829 -6.006 -8.252 1.00 90.12 89 ILE A N 1
ATOM 751 C CA . ILE A 1 89 ? 22.945 -4.845 -8.479 1.00 90.12 89 ILE A CA 1
ATOM 752 C C . ILE A 1 89 ? 23.729 -3.515 -8.497 1.00 90.12 89 ILE A C 1
ATOM 754 O O . ILE A 1 89 ? 23.558 -2.766 -9.460 1.00 90.12 89 ILE A O 1
ATOM 758 N N . PRO A 1 90 ? 24.641 -3.222 -7.540 1.00 91.19 90 PRO A N 1
ATOM 759 C CA . PRO A 1 90 ? 25.393 -1.963 -7.549 1.00 91.19 90 PRO A CA 1
ATOM 760 C C . PRO A 1 90 ? 26.312 -1.786 -8.763 1.00 91.19 90 PRO A C 1
ATOM 762 O O . PRO A 1 90 ? 26.672 -0.661 -9.102 1.00 91.19 90 PRO A O 1
ATOM 765 N N . ASN A 1 91 ? 26.724 -2.883 -9.400 1.00 94.06 91 ASN A N 1
ATOM 766 C CA . ASN A 1 91 ? 27.553 -2.842 -10.600 1.00 94.06 91 ASN A CA 1
ATOM 767 C C . ASN A 1 91 ? 26.686 -2.587 -11.836 1.00 94.06 91 ASN A C 1
ATOM 769 O O . ASN A 1 91 ? 27.007 -1.715 -12.637 1.00 94.06 91 ASN A O 1
ATOM 773 N N . ILE A 1 92 ? 25.532 -3.258 -11.928 1.00 92.06 92 ILE A N 1
ATOM 774 C CA . ILE A 1 92 ? 24.554 -3.042 -13.003 1.00 92.06 92 ILE A CA 1
ATOM 775 C C . ILE A 1 92 ? 24.057 -1.587 -13.005 1.00 92.06 92 ILE A C 1
ATOM 777 O O . ILE A 1 92 ? 23.963 -0.979 -14.064 1.00 92.06 92 ILE A O 1
ATOM 781 N N . GLN A 1 93 ? 23.828 -0.989 -11.830 1.00 89.75 93 GLN A N 1
ATOM 782 C CA . GLN A 1 93 ? 23.428 0.422 -11.695 1.00 89.75 93 GLN A CA 1
ATOM 783 C C . GLN A 1 93 ? 24.436 1.424 -12.278 1.00 89.75 93 GLN A C 1
ATOM 785 O O . GLN A 1 93 ? 24.061 2.540 -12.622 1.00 89.75 93 GLN A O 1
ATOM 790 N N . LYS A 1 94 ? 25.721 1.060 -12.370 1.00 91.31 94 LYS A N 1
ATOM 791 C CA . LYS A 1 94 ? 26.773 1.948 -12.889 1.00 91.31 94 LYS A CA 1
ATOM 792 C C . LYS A 1 94 ? 26.898 1.899 -14.408 1.00 91.31 94 LYS A C 1
ATOM 794 O O . LYS A 1 94 ? 27.590 2.758 -14.960 1.00 91.31 94 LYS A O 1
ATOM 799 N N . LEU A 1 95 ? 26.281 0.910 -15.056 1.00 92.75 95 LEU A N 1
ATOM 800 C CA . LEU A 1 95 ? 26.353 0.739 -16.501 1.00 92.75 95 LEU A CA 1
ATOM 801 C C . LEU A 1 95 ? 25.720 1.953 -17.198 1.00 92.75 95 LEU A C 1
ATOM 803 O O . LEU A 1 95 ? 24.643 2.375 -16.774 1.00 92.75 95 LEU A O 1
ATOM 807 N N . PRO A 1 96 ? 26.347 2.501 -18.256 1.00 89.12 96 PRO A N 1
ATOM 808 C CA . PRO A 1 96 ? 25.803 3.618 -19.026 1.00 89.12 96 PRO A CA 1
ATOM 809 C C . PRO A 1 96 ? 24.349 3.415 -19.435 1.00 89.12 96 PRO A C 1
ATOM 811 O O . PRO A 1 96 ? 23.537 4.279 -19.168 1.00 89.12 96 PRO A O 1
ATOM 814 N N . PHE A 1 97 ? 23.987 2.226 -19.913 1.00 86.50 97 PHE A N 1
ATOM 815 C CA . PHE A 1 97 ? 22.616 1.882 -20.280 1.00 86.50 97 PHE A CA 1
ATOM 816 C C . PHE A 1 97 ? 21.604 2.117 -19.144 1.00 86.50 97 PHE A C 1
ATOM 818 O O . PHE A 1 97 ? 20.481 2.557 -19.371 1.00 86.50 97 PHE A O 1
ATOM 825 N N . VAL A 1 98 ? 21.991 1.825 -17.898 1.00 85.88 98 VAL A N 1
ATOM 826 C CA . VAL A 1 98 ? 21.135 2.056 -16.725 1.00 85.88 98 VAL A CA 1
ATOM 827 C C . VAL A 1 98 ? 21.190 3.512 -16.275 1.00 85.88 98 VAL A C 1
ATOM 829 O O . VAL A 1 98 ? 20.189 4.016 -15.781 1.00 85.88 98 VAL A O 1
ATOM 832 N N . LYS A 1 99 ? 22.325 4.196 -16.449 1.00 84.88 99 LYS A N 1
ATOM 833 C CA . LYS A 1 99 ? 22.425 5.638 -16.198 1.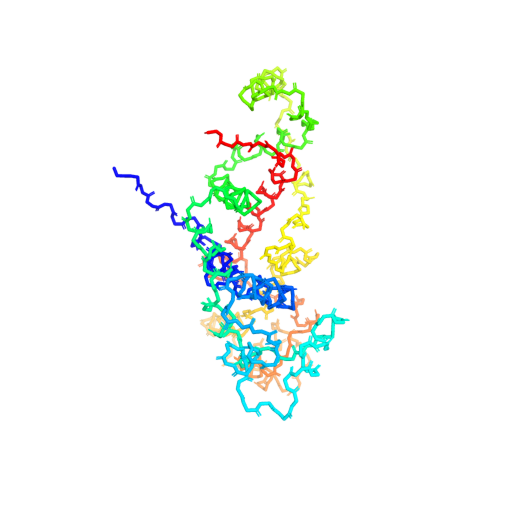00 84.88 99 LYS A CA 1
ATOM 834 C C . LYS A 1 99 ? 21.560 6.437 -17.157 1.00 84.88 99 LYS A C 1
ATOM 836 O O . LYS A 1 99 ? 20.812 7.268 -16.679 1.00 84.88 99 LYS A O 1
ATOM 841 N N . ASP A 1 100 ? 21.578 6.111 -18.444 1.00 81.31 100 ASP A N 1
ATOM 842 C CA . ASP A 1 100 ? 20.712 6.727 -19.447 1.00 81.31 100 ASP A CA 1
ATOM 843 C C . ASP A 1 100 ? 19.239 6.515 -19.067 1.00 81.31 100 ASP A C 1
ATOM 845 O O . ASP A 1 100 ? 18.460 7.457 -19.066 1.00 81.31 100 ASP A O 1
ATOM 849 N N . TYR A 1 101 ? 18.873 5.313 -18.601 1.00 78.38 101 TYR A N 1
ATOM 850 C CA . TYR A 1 101 ? 17.537 5.052 -18.055 1.00 78.38 101 TYR A CA 1
ATOM 851 C C . TYR A 1 101 ? 17.216 5.874 -16.789 1.00 78.38 101 TYR A C 1
ATOM 853 O O . TYR A 1 101 ? 16.082 6.313 -16.618 1.00 78.38 101 TYR A O 1
ATOM 861 N N . ILE A 1 102 ? 18.174 6.082 -15.879 1.00 75.62 102 ILE A N 1
ATOM 862 C CA . ILE A 1 102 ? 17.995 6.939 -14.691 1.00 75.62 102 ILE A CA 1
ATOM 863 C C . ILE A 1 102 ? 17.824 8.400 -15.106 1.00 75.62 102 ILE A C 1
ATOM 865 O O . ILE A 1 102 ? 16.912 9.063 -14.620 1.00 75.62 102 ILE A O 1
ATOM 869 N N . ASP A 1 103 ? 18.669 8.885 -16.007 1.00 71.00 103 ASP A N 1
ATOM 870 C CA . ASP A 1 103 ? 18.626 10.248 -16.516 1.00 71.00 103 ASP A CA 1
ATOM 871 C C . ASP A 1 103 ? 17.302 10.478 -17.259 1.00 71.00 103 ASP A C 1
ATOM 873 O O . ASP A 1 103 ? 16.635 11.483 -17.016 1.00 71.00 103 ASP A O 1
ATOM 877 N N . ASP A 1 104 ? 16.838 9.505 -18.047 1.00 68.25 104 ASP A N 1
ATOM 878 C CA . ASP A 1 104 ? 15.504 9.501 -18.648 1.00 68.25 104 ASP A CA 1
ATOM 879 C C . ASP A 1 104 ? 14.401 9.519 -17.578 1.00 68.25 104 ASP A C 1
ATOM 881 O O . ASP A 1 104 ? 13.427 10.253 -17.719 1.00 68.25 104 ASP A O 1
ATOM 885 N N . LEU A 1 105 ? 14.521 8.776 -16.475 1.00 66.25 105 LEU A N 1
ATOM 886 C CA . LEU A 1 105 ? 13.549 8.837 -15.372 1.00 66.25 105 LEU A CA 1
ATOM 887 C C . LEU A 1 105 ? 13.524 10.204 -14.668 1.00 66.25 105 LEU A C 1
ATOM 889 O O . LEU A 1 105 ? 12.477 10.605 -14.158 1.00 66.25 105 LEU A O 1
ATOM 893 N N . GLU A 1 106 ? 14.658 10.900 -14.602 1.00 62.59 106 GLU A N 1
ATOM 894 C CA . GLU A 1 106 ? 14.776 12.219 -13.972 1.00 62.59 106 GLU A CA 1
ATOM 895 C C . GLU A 1 106 ? 14.337 13.365 -14.901 1.00 62.59 106 GLU A C 1
ATOM 897 O O . GLU A 1 106 ? 13.882 14.401 -14.408 1.00 62.59 106 GLU A O 1
ATOM 902 N N . HIS A 1 107 ? 14.420 13.174 -16.225 1.00 54.12 107 HIS A N 1
ATOM 903 C CA . HIS A 1 107 ? 14.198 14.224 -17.229 1.00 54.12 107 HIS A CA 1
ATOM 904 C C . HIS A 1 107 ? 12.999 13.988 -18.166 1.00 54.12 107 HIS A C 1
ATOM 906 O O . HIS A 1 107 ? 12.616 14.913 -18.884 1.00 54.12 107 HIS A O 1
ATOM 912 N N . SER A 1 108 ? 12.384 12.801 -18.179 1.00 49.16 108 SER A N 1
ATOM 913 C CA . SER A 1 108 ? 11.260 12.479 -19.070 1.00 49.16 108 SER A CA 1
ATOM 914 C C . SER A 1 108 ? 9.903 12.449 -18.358 1.00 49.16 108 SER A C 1
ATOM 916 O O . SER A 1 108 ? 9.740 11.940 -17.251 1.00 49.16 108 SER A O 1
ATOM 918 N N . GLU A 1 109 ? 8.875 12.915 -19.067 1.00 46.59 109 GLU A N 1
ATOM 919 C CA . GLU A 1 109 ? 7.447 12.731 -18.765 1.00 46.59 109 GLU A CA 1
ATOM 920 C C . GLU A 1 109 ? 6.983 11.248 -18.837 1.00 46.59 109 GLU A C 1
ATOM 922 O O . GLU A 1 109 ? 5.786 10.968 -18.928 1.00 46.59 109 GLU A O 1
ATOM 927 N N . TYR A 1 110 ? 7.896 10.266 -18.841 1.00 47.53 110 TYR A N 1
ATOM 928 C CA . TYR A 1 110 ? 7.642 8.894 -19.302 1.00 47.53 110 TYR A CA 1
ATOM 929 C C . TYR A 1 110 ? 7.647 7.820 -18.211 1.00 47.53 110 TYR A C 1
ATOM 931 O O . TYR A 1 110 ? 8.177 6.723 -18.362 1.00 47.53 110 TYR A O 1
ATOM 939 N N . ASP A 1 111 ? 6.865 8.064 -17.168 1.00 57.66 111 ASP A N 1
ATOM 940 C CA . ASP A 1 111 ? 6.084 6.972 -16.590 1.00 57.66 111 ASP A CA 1
ATOM 941 C C . ASP A 1 111 ? 4.632 7.427 -16.510 1.00 57.66 111 ASP A C 1
ATOM 943 O O . ASP A 1 111 ? 4.112 7.700 -15.431 1.00 57.66 111 ASP A O 1
ATOM 947 N N . LYS A 1 112 ? 4.002 7.601 -17.685 1.00 59.47 112 LYS A N 1
ATOM 948 C CA . LYS A 1 112 ? 2.613 8.068 -17.809 1.00 59.47 112 LYS A CA 1
ATOM 949 C C . LYS A 1 112 ? 1.696 7.323 -16.852 1.00 59.47 112 LYS A C 1
ATOM 951 O O . LYS A 1 112 ? 0.937 7.975 -16.153 1.00 59.47 112 LYS A O 1
ATOM 956 N N . ASP A 1 113 ? 1.832 6.004 -16.731 1.00 60.78 113 ASP A N 1
ATOM 957 C CA . ASP A 1 113 ? 1.000 5.226 -15.817 1.00 60.78 113 ASP A CA 1
ATOM 958 C C . ASP A 1 113 ? 1.273 5.573 -14.340 1.00 60.78 113 ASP A C 1
ATOM 960 O O . ASP A 1 113 ? 0.344 5.595 -13.539 1.00 60.78 113 ASP A O 1
ATOM 964 N N . ARG A 1 114 ? 2.522 5.867 -13.940 1.00 66.44 114 ARG A N 1
ATOM 965 C CA . ARG A 1 114 ? 2.833 6.322 -12.570 1.00 66.44 114 ARG A CA 1
ATOM 966 C C . ARG A 1 114 ? 2.472 7.775 -12.299 1.00 66.44 114 ARG A C 1
ATOM 968 O O . ARG A 1 114 ? 2.038 8.067 -11.188 1.00 66.44 114 ARG A O 1
ATOM 975 N N . VAL A 1 115 ? 2.673 8.679 -13.254 1.00 68.44 115 VAL A N 1
ATOM 976 C CA . VAL A 1 115 ? 2.220 10.076 -13.157 1.00 68.44 115 VAL A CA 1
ATOM 977 C C . VAL A 1 115 ? 0.703 10.079 -13.017 1.00 68.44 115 VAL A C 1
ATOM 979 O O . VAL A 1 115 ? 0.168 10.638 -12.068 1.00 68.44 115 VAL A O 1
ATOM 982 N N . TYR A 1 116 ? 0.029 9.305 -13.857 1.00 68.56 116 TYR A N 1
ATOM 983 C CA . TYR A 1 116 ? -1.406 9.108 -13.806 1.00 68.56 116 TYR A CA 1
ATOM 984 C C . TYR A 1 116 ? -1.862 8.430 -12.505 1.00 68.56 116 TYR A C 1
ATOM 986 O O . TYR A 1 116 ? -2.825 8.871 -11.881 1.00 68.56 116 TYR A O 1
ATOM 994 N N . PHE A 1 117 ? -1.131 7.424 -12.011 1.00 74.31 117 PHE A N 1
ATOM 995 C CA . PHE A 1 117 ? -1.369 6.819 -10.696 1.00 74.31 117 PHE A CA 1
ATOM 996 C C . PHE A 1 117 ? -1.243 7.852 -9.566 1.00 74.31 117 PHE A C 1
ATOM 998 O O . PHE A 1 117 ? -2.117 7.939 -8.705 1.00 74.31 117 PHE A O 1
ATOM 1005 N N . ARG A 1 118 ? -0.186 8.672 -9.581 1.00 76.94 118 ARG A N 1
ATOM 1006 C CA . ARG A 1 118 ? 0.027 9.770 -8.632 1.00 76.94 118 ARG A CA 1
ATOM 1007 C C . ARG A 1 118 ? -1.128 10.769 -8.674 1.00 76.94 118 ARG A C 1
ATOM 1009 O O . ARG A 1 118 ? -1.659 11.110 -7.617 1.00 76.94 118 ARG A O 1
ATOM 1016 N N . ASP A 1 119 ? -1.528 11.204 -9.860 1.00 73.94 119 ASP A N 1
ATOM 1017 C CA . ASP A 1 119 ? -2.612 12.168 -10.044 1.00 73.94 119 ASP A CA 1
ATOM 1018 C C . ASP A 1 119 ? -3.956 11.587 -9.591 1.00 73.94 119 ASP A C 1
ATOM 1020 O O . ASP A 1 119 ? -4.730 12.274 -8.924 1.00 73.94 119 ASP A O 1
ATOM 1024 N N . CYS A 1 120 ? -4.198 10.293 -9.820 1.00 76.50 120 CYS A N 1
ATOM 1025 C CA . CYS A 1 120 ? -5.370 9.584 -9.305 1.00 76.50 120 CYS A CA 1
ATOM 1026 C C . CYS A 1 120 ? -5.376 9.501 -7.769 1.00 76.50 120 CYS A C 1
ATOM 1028 O O . CYS A 1 120 ? -6.418 9.717 -7.145 1.00 76.50 120 CYS A O 1
ATOM 1030 N N . LEU A 1 121 ? -4.227 9.249 -7.126 1.00 79.75 121 LEU A N 1
ATOM 1031 C CA . LEU A 1 121 ? -4.115 9.282 -5.661 1.00 79.75 121 LEU A CA 1
ATOM 1032 C C . LEU A 1 121 ? -4.341 10.693 -5.094 1.00 79.75 121 LEU A C 1
ATOM 1034 O O . LEU A 1 121 ? -5.001 10.847 -4.058 1.00 79.75 121 LEU A O 1
ATOM 1038 N N . MET A 1 122 ? -3.811 11.721 -5.763 1.00 78.50 122 MET A N 1
ATOM 1039 C CA . MET A 1 122 ? -4.025 13.130 -5.416 1.00 78.50 122 MET A CA 1
ATOM 1040 C C . MET A 1 122 ? -5.495 13.534 -5.565 1.00 78.50 122 MET A C 1
ATOM 1042 O O . MET A 1 122 ? -6.044 14.215 -4.690 1.00 78.50 122 MET A O 1
ATOM 1046 N N . LEU A 1 123 ? -6.146 13.083 -6.638 1.00 75.69 123 LEU A N 1
ATOM 1047 C CA . LEU A 1 123 ? -7.566 13.292 -6.878 1.00 75.69 123 LEU A CA 1
ATOM 1048 C C . LEU A 1 123 ? -8.395 12.618 -5.784 1.00 75.69 123 LEU A C 1
ATOM 1050 O O . LEU A 1 123 ? -9.188 13.294 -5.139 1.00 75.69 123 LEU A O 1
ATOM 1054 N N . GLY A 1 124 ? -8.159 11.338 -5.492 1.00 77.12 124 GLY A N 1
ATOM 1055 C CA . GLY A 1 124 ? -8.864 10.612 -4.432 1.00 77.12 124 GLY A CA 1
ATOM 1056 C C . GLY A 1 124 ? -8.783 11.302 -3.065 1.00 77.12 124 GLY A C 1
ATOM 1057 O O . GLY A 1 124 ? -9.800 11.482 -2.394 1.00 77.12 124 GLY A O 1
ATOM 1058 N N . ALA A 1 125 ? -7.591 11.772 -2.678 1.00 78.94 125 ALA A N 1
ATOM 1059 C CA . ALA A 1 125 ? -7.392 12.501 -1.421 1.00 78.94 125 ALA A CA 1
ATOM 1060 C C . ALA A 1 125 ? -8.133 13.848 -1.408 1.00 78.94 125 ALA A C 1
ATOM 1062 O O . ALA A 1 125 ? -8.710 14.242 -0.394 1.00 78.94 125 ALA A O 1
ATOM 1063 N N . THR A 1 126 ? -8.139 14.555 -2.540 1.00 77.62 126 THR A N 1
ATOM 1064 C CA . THR A 1 126 ? -8.929 15.779 -2.712 1.00 77.62 126 THR A CA 1
ATOM 1065 C C . THR A 1 126 ? -10.414 15.479 -2.542 1.00 77.62 126 THR A C 1
ATOM 1067 O O . THR A 1 126 ? -11.073 16.109 -1.722 1.00 77.62 126 THR A O 1
ATOM 1070 N N . LEU A 1 127 ? -10.930 14.480 -3.257 1.00 71.44 127 LEU A N 1
ATOM 1071 C CA . LEU A 1 127 ? -12.348 14.140 -3.277 1.00 71.44 127 LEU A CA 1
ATOM 1072 C C . LEU A 1 127 ? -12.885 13.780 -1.895 1.00 71.44 127 LEU A C 1
ATOM 1074 O O . LEU A 1 127 ? -13.951 14.268 -1.538 1.00 71.44 127 LEU A O 1
ATOM 1078 N N . VAL A 1 128 ? -12.160 13.018 -1.077 1.00 73.62 128 VAL A N 1
ATOM 1079 C CA . VAL A 1 128 ? -12.618 12.662 0.281 1.00 73.62 128 VAL A CA 1
ATOM 1080 C C . VAL A 1 128 ? -12.810 13.878 1.197 1.00 73.62 128 VAL A C 1
ATOM 1082 O O . VAL A 1 128 ? -13.685 13.860 2.061 1.00 73.62 128 VAL A O 1
ATOM 1085 N N . ASN A 1 129 ? -12.070 14.970 0.982 1.00 70.00 129 ASN A N 1
ATOM 1086 C CA . ASN A 1 129 ? -12.266 16.220 1.732 1.00 70.00 129 ASN A CA 1
ATOM 1087 C C . ASN A 1 129 ? -13.503 17.015 1.279 1.00 70.00 129 ASN A C 1
ATOM 1089 O O . ASN A 1 129 ? -13.867 18.013 1.903 1.00 70.00 129 ASN A O 1
ATOM 1093 N N . TYR A 1 130 ? -14.165 16.568 0.213 1.00 68.12 130 TYR A N 1
ATOM 1094 C CA . TYR A 1 130 ? -15.282 17.241 -0.430 1.00 68.12 130 TYR A CA 1
ATOM 1095 C C . TYR A 1 130 ? -16.468 16.290 -0.700 1.00 68.12 130 TYR A C 1
ATOM 1097 O O . TYR A 1 130 ? -16.925 16.249 -1.841 1.00 68.12 130 TYR A O 1
ATOM 1105 N N . PRO A 1 131 ? -17.029 15.579 0.312 1.00 61.56 131 PRO A N 1
ATOM 1106 C CA . PRO A 1 131 ? -17.978 14.462 0.130 1.00 61.56 131 PRO A CA 1
ATOM 1107 C C . PRO A 1 131 ? -19.121 14.745 -0.854 1.00 61.56 131 PRO A C 1
ATOM 1109 O O . PRO A 1 131 ? -19.424 13.955 -1.744 1.00 61.56 131 PRO A O 1
ATOM 1112 N N . ARG A 1 132 ? -19.719 15.938 -0.748 1.00 59.28 132 ARG A N 1
ATOM 1113 C CA . ARG A 1 132 ? -20.822 16.383 -1.612 1.00 59.28 132 ARG A CA 1
ATOM 1114 C C . ARG A 1 132 ? -20.433 16.461 -3.097 1.00 59.28 132 ARG A C 1
ATOM 1116 O O . ARG A 1 132 ? -21.272 16.217 -3.955 1.00 59.28 132 ARG A O 1
ATOM 1123 N N . PHE A 1 133 ? -19.178 16.791 -3.396 1.00 60.19 133 PHE A N 1
ATOM 1124 C CA . PHE A 1 133 ? -18.630 16.862 -4.752 1.00 60.19 133 PHE A CA 1
ATOM 1125 C C . PHE A 1 133 ? -18.030 15.522 -5.208 1.00 60.19 133 PHE A C 1
ATOM 1127 O O . PHE A 1 133 ? -18.018 15.235 -6.402 1.00 60.19 133 PHE A O 1
ATOM 1134 N N . SER A 1 134 ? -17.577 14.676 -4.278 1.00 60.88 134 SER A N 1
ATOM 1135 C CA . SER A 1 134 ? -17.063 13.331 -4.567 1.00 60.88 134 SER A CA 1
ATOM 1136 C C . SER A 1 134 ? -18.147 12.425 -5.120 1.00 60.88 134 SER A C 1
ATOM 1138 O O . SER A 1 134 ? -17.917 11.776 -6.128 1.00 60.88 134 SER A O 1
ATOM 1140 N N . HIS A 1 135 ? -19.333 12.412 -4.508 1.00 59.00 135 HIS A N 1
ATOM 1141 C CA . HIS A 1 135 ? -20.465 11.621 -5.005 1.00 59.00 135 HIS A CA 1
ATOM 1142 C C . HIS A 1 135 ? -20.890 12.057 -6.409 1.00 59.00 135 HIS A C 1
ATOM 1144 O O . HIS A 1 135 ? -21.145 11.224 -7.272 1.00 59.00 135 HIS A O 1
ATOM 1150 N N . TYR A 1 136 ? -20.869 13.366 -6.663 1.00 58.88 136 TYR A N 1
ATOM 1151 C CA . TYR A 1 136 ? -21.135 13.935 -7.980 1.00 58.88 136 TYR A CA 1
ATOM 1152 C C . TYR A 1 136 ? -20.108 13.475 -9.028 1.00 58.88 136 TYR A C 1
ATOM 1154 O O . TYR A 1 136 ? -20.479 13.035 -10.112 1.00 58.88 136 TYR A O 1
ATOM 1162 N N . LEU A 1 137 ? -18.814 13.514 -8.697 1.00 60.88 137 LEU A N 1
ATOM 1163 C CA . LEU A 1 137 ? -17.739 13.056 -9.584 1.00 60.88 137 LEU A CA 1
ATOM 1164 C C . LEU A 1 137 ? -17.735 11.536 -9.776 1.00 60.88 137 LEU A C 1
ATOM 1166 O O . LEU A 1 137 ? -17.517 11.060 -10.885 1.00 60.88 137 LEU A O 1
ATOM 1170 N N . LEU A 1 138 ? -18.042 10.772 -8.731 1.00 59.16 138 LEU A N 1
ATOM 1171 C CA . LEU A 1 138 ? -18.176 9.321 -8.803 1.00 59.16 138 LEU A CA 1
ATOM 1172 C C . LEU A 1 138 ? -19.366 8.899 -9.675 1.00 59.16 138 LEU A C 1
ATOM 1174 O O . LEU A 1 138 ? -19.221 7.967 -10.459 1.00 59.16 138 LEU A O 1
ATOM 1178 N N . TRP A 1 139 ? -20.498 9.607 -9.601 1.00 57.41 139 TRP A N 1
ATOM 1179 C CA . TRP A 1 139 ? -21.635 9.392 -10.500 1.00 57.41 139 TRP A CA 1
ATOM 1180 C C . TRP A 1 139 ? -21.272 9.670 -11.962 1.00 57.41 139 TRP A C 1
ATOM 1182 O O . TRP A 1 139 ? -21.574 8.861 -12.839 1.00 57.41 139 TRP A O 1
ATOM 1192 N N . ILE A 1 140 ? -20.565 10.776 -12.232 1.00 55.69 140 ILE A N 1
ATOM 1193 C CA . ILE A 1 140 ? -20.030 11.076 -13.570 1.00 55.69 140 ILE A CA 1
ATOM 1194 C C . ILE A 1 140 ? -19.177 9.911 -14.073 1.00 55.69 140 ILE A C 1
ATOM 1196 O O . ILE A 1 140 ? -19.338 9.462 -15.205 1.00 55.69 140 ILE A O 1
ATOM 1200 N N . PHE A 1 141 ? -18.273 9.409 -13.238 1.00 59.28 141 PHE A N 1
ATOM 1201 C CA . PHE A 1 141 ? -17.347 8.354 -13.626 1.00 59.28 141 PHE A CA 1
ATOM 1202 C C . PHE A 1 141 ? -18.025 6.985 -13.797 1.00 59.28 141 PHE A C 1
ATOM 1204 O O . PHE A 1 141 ? -17.623 6.218 -14.671 1.00 59.28 141 PHE A O 1
ATOM 1211 N N . SER A 1 142 ? -19.059 6.666 -13.013 1.00 53.28 142 SER A N 1
ATOM 1212 C CA . SER A 1 142 ? -19.768 5.384 -13.102 1.00 53.28 142 SER A CA 1
ATOM 1213 C C . SER A 1 142 ? -20.764 5.323 -14.263 1.00 53.28 142 SER A C 1
ATOM 1215 O O . SER A 1 142 ? -20.884 4.273 -14.891 1.00 53.28 142 SER A O 1
ATOM 1217 N N . THR A 1 143 ? -21.427 6.439 -14.585 1.00 51.91 143 THR A N 1
ATOM 1218 C CA . THR A 1 143 ? -22.523 6.493 -15.575 1.00 51.91 143 THR A CA 1
ATOM 1219 C C . THR A 1 143 ? -22.126 7.010 -16.948 1.00 51.91 143 THR A C 1
ATOM 1221 O O . THR A 1 143 ? -22.927 6.951 -17.881 1.00 51.91 143 THR A O 1
ATOM 1224 N N . THR A 1 144 ? -20.898 7.500 -17.097 1.00 52.44 144 THR A N 1
ATOM 1225 C CA . THR A 1 144 ? -20.386 7.864 -18.412 1.00 52.44 144 THR A CA 1
ATOM 1226 C C . THR A 1 144 ? -19.621 6.690 -19.013 1.00 52.44 144 THR A C 1
ATOM 1228 O O . THR A 1 144 ? -18.658 6.191 -18.420 1.00 52.44 144 THR A O 1
ATOM 1231 N N . ASP A 1 145 ? -20.058 6.247 -20.191 1.00 52.28 145 ASP A N 1
ATOM 1232 C CA . ASP A 1 145 ? -19.286 5.330 -21.026 1.00 52.28 145 ASP A CA 1
ATOM 1233 C C . ASP A 1 145 ? -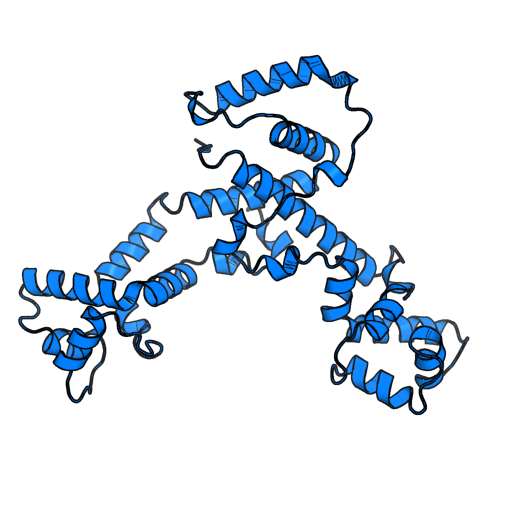18.001 6.022 -21.482 1.00 52.28 145 ASP A C 1
ATOM 1235 O O . ASP A 1 145 ? -18.035 7.169 -21.947 1.00 52.28 145 ASP A O 1
ATOM 1239 N N . ASP A 1 146 ? -16.872 5.325 -21.350 1.00 52.75 146 ASP A N 1
ATOM 1240 C CA . ASP A 1 146 ? -15.590 5.829 -21.828 1.00 52.75 146 ASP A CA 1
ATOM 1241 C C . ASP A 1 146 ? -15.665 6.028 -23.349 1.00 52.75 146 ASP A C 1
ATOM 1243 O O . ASP A 1 146 ? -15.804 5.086 -24.124 1.00 52.75 146 ASP A O 1
ATOM 1247 N N . ASN A 1 147 ? -15.634 7.292 -23.762 1.00 54.66 147 ASN A N 1
ATOM 1248 C CA . ASN A 1 147 ? -15.535 7.723 -25.154 1.00 54.66 147 ASN A CA 1
ATOM 1249 C C . ASN A 1 147 ? -14.300 8.612 -25.335 1.00 5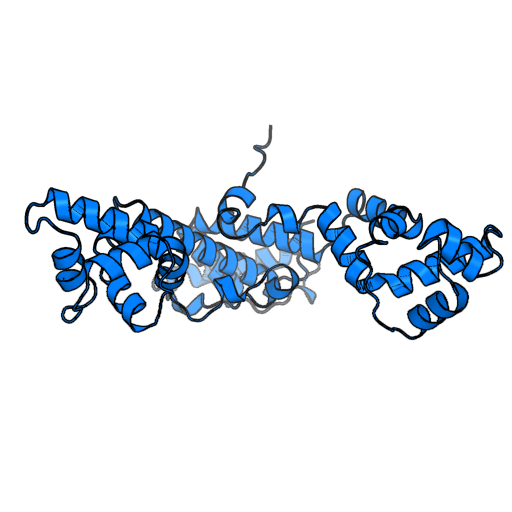4.66 147 ASN A C 1
ATOM 1251 O O . ASN A 1 147 ? -14.268 9.455 -26.232 1.00 54.66 147 ASN A O 1
ATOM 1255 N N . SER A 1 148 ? -13.300 8.483 -24.458 1.00 52.94 148 SER A N 1
ATOM 1256 C CA . SER A 1 148 ? -12.084 9.299 -24.491 1.00 52.94 148 SER A CA 1
ATOM 1257 C C . SER A 1 148 ? -11.344 9.196 -25.830 1.00 52.94 148 SER A C 1
ATOM 1259 O O . SER A 1 148 ? -10.761 10.183 -26.268 1.00 52.94 148 SER A O 1
ATOM 1261 N N . GLU A 1 149 ? -11.480 8.076 -26.545 1.00 51.88 149 GLU A N 1
ATOM 1262 C CA . GLU A 1 149 ? -10.960 7.880 -27.907 1.00 51.88 149 GLU A CA 1
ATOM 1263 C C . GLU A 1 149 ? -11.663 8.732 -28.985 1.00 51.88 149 GLU A C 1
ATOM 1265 O O . GLU A 1 149 ? -11.105 8.974 -30.054 1.00 51.88 149 GLU A O 1
ATOM 1270 N N . VAL A 1 150 ? -12.885 9.210 -28.723 1.00 53.97 150 VAL A N 1
ATOM 1271 C CA . VAL A 1 150 ? -13.715 9.965 -29.683 1.00 53.97 150 VAL A CA 1
ATOM 1272 C C . VAL A 1 150 ? -13.517 11.479 -29.550 1.00 53.97 150 VAL A C 1
ATOM 1274 O O . VAL A 1 150 ? -13.795 12.233 -30.486 1.00 53.97 150 VAL A O 1
ATOM 1277 N N . PHE A 1 151 ? -13.034 11.961 -28.402 1.00 50.38 151 PHE A N 1
ATOM 1278 C CA . PHE A 1 151 ? -12.868 13.393 -28.153 1.00 50.38 151 PHE A CA 1
ATOM 1279 C C . PHE A 1 151 ? -11.425 13.840 -28.359 1.00 50.38 151 PHE A C 1
ATOM 1281 O O . PHE A 1 151 ? -10.505 13.356 -27.716 1.00 50.38 151 PHE A O 1
ATOM 1288 N N . SER A 1 152 ? -11.243 14.861 -29.196 1.00 47.53 152 SER A N 1
ATOM 1289 C CA . SER A 1 152 ? -9.928 15.433 -29.517 1.00 47.53 152 SER A CA 1
ATOM 1290 C C . SER A 1 152 ? -9.219 16.053 -28.303 1.00 47.53 152 SER A C 1
ATOM 1292 O O . SER A 1 152 ? -7.998 16.148 -28.292 1.00 47.53 152 SER A O 1
ATOM 1294 N N . TYR A 1 153 ? -9.985 16.484 -27.292 1.00 48.19 153 TYR A N 1
ATOM 1295 C CA . TYR A 1 153 ? -9.485 17.078 -26.051 1.00 48.19 153 TYR A CA 1
ATOM 1296 C C . TYR A 1 153 ? -10.396 16.712 -24.873 1.00 48.19 153 TYR A C 1
ATOM 1298 O O . TYR A 1 153 ? -11.626 16.785 -24.988 1.00 48.19 153 TYR A O 1
ATOM 1306 N N . GLY A 1 154 ? -9.807 16.421 -23.706 1.00 46.34 154 GLY A N 1
ATOM 1307 C CA . GLY A 1 154 ? -10.546 16.095 -22.477 1.00 46.34 154 GLY A CA 1
ATOM 1308 C C . GLY A 1 154 ? -11.541 17.181 -22.039 1.00 46.34 154 GLY A C 1
ATOM 1309 O O . GLY A 1 154 ? -12.583 16.879 -21.465 1.00 46.34 154 GLY A O 1
ATOM 1310 N N . SER A 1 155 ? -11.302 18.446 -22.394 1.00 45.88 155 SER A N 1
ATOM 1311 C CA . SER A 1 155 ? -12.217 19.564 -22.121 1.00 45.88 155 SER A CA 1
ATOM 1312 C C . SER A 1 155 ? -13.558 19.466 -22.867 1.00 45.88 155 SER A C 1
ATOM 1314 O O . SER A 1 155 ? -14.591 19.877 -22.336 1.00 45.88 155 SER A O 1
ATOM 1316 N N . VAL A 1 156 ? -13.579 18.896 -24.077 1.00 54.12 156 VAL A N 1
ATOM 1317 C CA . VAL A 1 156 ? -14.810 18.697 -24.863 1.00 54.12 156 VAL A CA 1
ATOM 1318 C C . VAL A 1 156 ? -15.648 17.574 -24.260 1.00 54.12 156 VAL A C 1
ATOM 1320 O O . VAL A 1 156 ? -16.865 17.721 -24.128 1.00 54.12 156 VAL A O 1
ATOM 1323 N N . TYR A 1 157 ? -14.986 16.498 -23.827 1.00 53.59 157 TYR A N 1
ATOM 1324 C CA . TYR A 1 157 ? -15.613 15.416 -23.074 1.00 53.59 157 TYR A CA 1
ATOM 1325 C C . TYR A 1 157 ? -16.271 15.961 -21.800 1.00 53.59 157 TYR A C 1
ATOM 1327 O O . TYR A 1 157 ? -17.488 15.864 -21.642 1.00 53.59 157 TYR A O 1
ATOM 1335 N N . LEU A 1 158 ? -15.505 16.662 -20.957 1.00 54.28 158 LEU A N 1
ATOM 1336 C CA . LEU A 1 158 ? -16.001 17.237 -19.702 1.00 54.28 158 LEU A CA 1
ATOM 1337 C C . LEU A 1 158 ? -17.182 18.203 -19.909 1.00 54.28 158 LEU A C 1
ATOM 1339 O O . LEU A 1 158 ? -18.118 18.198 -19.113 1.00 54.28 158 LEU A O 1
ATOM 1343 N N . ASN A 1 159 ? -17.198 18.983 -20.995 1.00 54.59 159 ASN A N 1
ATOM 1344 C CA . ASN A 1 159 ? -18.317 19.872 -21.334 1.00 54.59 159 ASN A CA 1
ATOM 1345 C C . ASN A 1 159 ? -19.591 19.137 -21.773 1.00 54.59 159 ASN A C 1
ATOM 1347 O O . ASN A 1 159 ? -20.698 19.611 -21.516 1.00 54.59 159 ASN A O 1
ATOM 1351 N N . LYS A 1 160 ? -19.467 18.002 -22.466 1.00 59.62 160 LYS A N 1
ATOM 1352 C CA . LYS A 1 160 ? -20.630 17.185 -22.832 1.00 59.62 160 LYS A CA 1
ATOM 1353 C C . LYS A 1 160 ? -21.233 16.542 -21.588 1.00 59.62 160 LYS A C 1
ATOM 1355 O O . LYS A 1 160 ? -22.448 16.576 -21.404 1.00 59.62 160 LYS A O 1
ATOM 1360 N N . ILE A 1 161 ? -20.374 16.028 -20.712 1.00 54.31 161 ILE A N 1
ATOM 1361 C CA . ILE A 1 161 ? -20.805 15.422 -19.456 1.00 54.31 161 ILE A CA 1
ATOM 1362 C C . ILE A 1 161 ? -21.424 16.470 -18.530 1.00 54.31 161 ILE A C 1
ATOM 1364 O O . ILE A 1 161 ? -22.503 16.231 -17.998 1.00 54.31 161 ILE A O 1
ATOM 1368 N N . SER A 1 162 ? -20.852 17.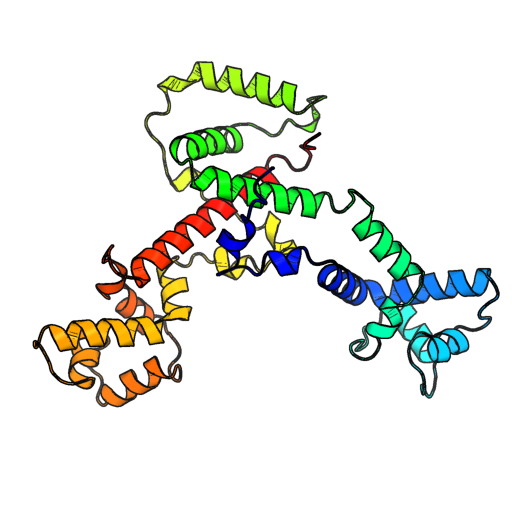676 -18.439 1.00 53.25 162 SER A N 1
ATOM 1369 C CA . SER A 1 162 ? -21.416 18.762 -17.622 1.00 53.25 162 SER A CA 1
ATOM 1370 C C . SER A 1 162 ? -22.859 19.125 -17.994 1.00 53.25 162 SER A C 1
ATOM 1372 O O . SER A 1 162 ? -23.678 19.368 -17.108 1.00 53.25 162 SER A O 1
ATOM 1374 N N . ARG A 1 163 ? -23.196 19.102 -19.291 1.00 58.31 163 ARG A N 1
ATOM 1375 C CA . ARG A 1 163 ? -24.563 19.336 -19.782 1.00 58.31 163 ARG A CA 1
ATOM 1376 C C . ARG A 1 163 ? -25.510 18.198 -19.410 1.00 58.31 163 ARG A C 1
ATOM 1378 O O . ARG A 1 163 ? -26.548 18.465 -18.818 1.00 58.31 163 ARG A O 1
ATOM 1385 N N . ASN A 1 164 ? -25.110 16.947 -19.644 1.00 55.16 164 ASN A N 1
ATOM 1386 C CA . ASN A 1 164 ? -25.927 15.782 -19.285 1.00 55.16 164 ASN A CA 1
ATOM 1387 C C . ASN A 1 164 ? -26.263 15.733 -17.786 1.00 55.16 164 ASN A C 1
ATOM 1389 O O . ASN A 1 164 ? -27.370 15.337 -17.418 1.00 55.16 164 ASN A O 1
ATOM 1393 N N . ILE A 1 165 ? -25.327 16.143 -16.922 1.00 52.62 165 ILE A N 1
ATOM 1394 C CA . ILE A 1 165 ? -25.571 16.202 -15.477 1.00 52.62 165 ILE A CA 1
ATOM 1395 C C . ILE A 1 165 ? -26.544 17.332 -15.129 1.00 52.62 165 ILE A C 1
ATOM 1397 O O . ILE A 1 165 ? -27.484 17.120 -14.363 1.00 52.62 165 ILE A O 1
ATOM 1401 N N . LYS A 1 166 ? -26.328 18.529 -15.693 1.00 58.22 166 LYS A N 1
ATOM 1402 C CA . LYS A 1 166 ? -27.194 19.695 -15.473 1.00 58.22 166 LYS A CA 1
ATOM 1403 C C . LYS A 1 166 ? -28.656 19.362 -15.780 1.00 58.22 166 LYS A C 1
ATOM 1405 O O . LYS A 1 166 ? -29.539 19.788 -15.045 1.00 58.22 166 LYS A O 1
ATOM 1410 N N . ASP A 1 167 ? -28.883 18.557 -16.811 1.00 62.12 167 ASP A N 1
ATOM 1411 C CA . ASP A 1 167 ? -30.218 18.178 -17.267 1.00 62.12 167 ASP A CA 1
ATOM 1412 C C . ASP A 1 167 ? -30.885 17.088 -16.398 1.00 62.12 167 ASP A C 1
ATOM 1414 O O . ASP A 1 167 ? -32.062 16.788 -16.588 1.00 62.12 167 ASP A O 1
ATOM 1418 N N . ASN A 1 168 ? -30.168 16.488 -15.436 1.00 54.56 168 ASN A N 1
ATOM 1419 C CA . ASN A 1 168 ? -30.674 15.398 -14.588 1.00 54.56 168 ASN A CA 1
ATOM 1420 C C . ASN A 1 168 ? -30.506 15.645 -13.077 1.00 54.56 168 ASN A C 1
ATOM 1422 O O . ASN A 1 168 ? -30.721 14.721 -12.293 1.00 54.56 168 ASN A O 1
ATOM 1426 N N . VAL A 1 169 ? -30.155 16.872 -12.665 1.00 57.47 169 VAL A N 1
ATOM 1427 C CA . VAL A 1 169 ? -29.716 17.187 -11.293 1.00 57.47 169 V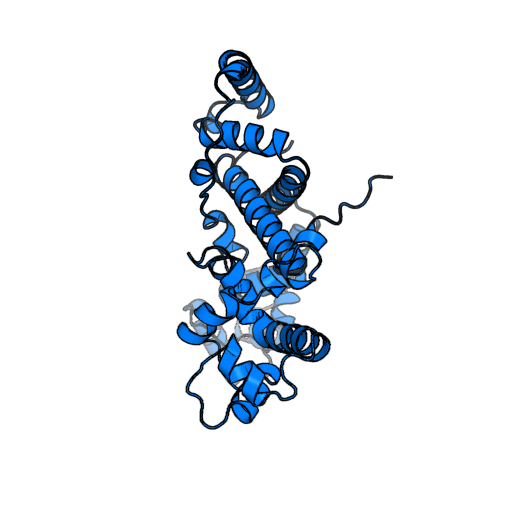AL A CA 1
ATOM 1428 C C . VAL A 1 169 ? -30.737 16.826 -10.199 1.00 57.47 169 VAL A C 1
ATOM 1430 O O . VAL A 1 169 ? -30.363 16.438 -9.094 1.00 57.47 169 VAL A O 1
ATOM 1433 N N . ASP A 1 170 ? -32.025 16.886 -10.534 1.00 56.75 170 ASP A N 1
ATOM 1434 C CA . ASP A 1 170 ? -33.140 16.684 -9.601 1.00 56.75 170 ASP A CA 1
ATOM 1435 C C . ASP A 1 170 ? -33.407 15.203 -9.276 1.00 56.75 170 ASP A C 1
ATOM 1437 O O . ASP A 1 170 ? -34.153 14.886 -8.354 1.00 56.75 170 ASP A O 1
ATOM 1441 N N . LYS A 1 171 ? -32.789 14.266 -10.007 1.00 54.06 171 LYS A N 1
ATOM 1442 C CA . LYS A 1 171 ? -32.925 12.818 -9.760 1.00 54.06 171 LYS A CA 1
ATOM 1443 C C . LYS A 1 171 ? -31.922 12.284 -8.725 1.00 54.06 171 LYS A C 1
ATOM 1445 O O . LYS A 1 171 ? -31.946 11.094 -8.428 1.00 54.06 171 LYS A O 1
ATOM 1450 N N . PHE A 1 172 ? -31.042 13.133 -8.182 1.00 54.19 172 PHE A N 1
ATOM 1451 C CA . PHE A 1 172 ? -29.877 12.720 -7.380 1.00 54.19 172 PHE A CA 1
ATOM 1452 C C . PHE A 1 172 ? -30.072 12.726 -5.856 1.00 54.19 172 PHE A C 1
ATOM 1454 O O . PHE A 1 172 ? -29.101 12.567 -5.120 1.00 54.19 172 PHE A O 1
ATOM 1461 N N . GLU A 1 173 ? -31.294 12.891 -5.346 1.00 49.81 173 GLU A N 1
ATOM 1462 C CA . GLU A 1 173 ? -31.534 12.955 -3.893 1.00 49.81 173 GLU A CA 1
ATOM 1463 C C . GLU A 1 173 ? -31.410 11.603 -3.162 1.00 49.81 173 GLU A C 1
ATOM 1465 O O . GLU A 1 173 ? -31.360 11.574 -1.934 1.00 49.81 173 GLU A O 1
ATOM 1470 N N . THR A 1 174 ? -31.310 10.479 -3.880 1.00 49.69 174 THR A N 1
ATOM 1471 C CA . THR A 1 174 ? -31.131 9.145 -3.279 1.00 49.69 174 THR A CA 1
ATOM 1472 C C . THR A 1 174 ? -29.822 8.516 -3.745 1.00 49.69 174 THR A C 1
ATOM 1474 O O . THR A 1 174 ? -29.715 7.986 -4.845 1.00 49.69 174 THR A O 1
ATOM 1477 N N . ILE A 1 175 ? -28.798 8.622 -2.898 1.00 48.38 175 ILE A N 1
ATOM 1478 C CA . ILE A 1 175 ? -27.446 8.107 -3.146 1.00 48.38 175 ILE A CA 1
ATOM 1479 C C . ILE A 1 175 ? -27.328 6.715 -2.509 1.00 48.38 175 ILE A C 1
ATOM 1481 O O . ILE A 1 175 ? -27.556 6.585 -1.307 1.00 48.38 175 ILE A O 1
ATOM 1485 N N . ASN A 1 176 ? -26.952 5.695 -3.289 1.00 49.16 176 ASN A N 1
ATOM 1486 C CA . ASN A 1 176 ? -26.659 4.346 -2.794 1.00 49.16 176 ASN A CA 1
ATOM 1487 C C . ASN A 1 176 ? -25.139 4.168 -2.603 1.00 49.16 176 ASN A C 1
ATOM 1489 O O . ASN A 1 176 ? -24.356 4.443 -3.508 1.00 49.16 176 ASN A O 1
ATOM 1493 N N . GLU A 1 177 ? -24.703 3.725 -1.421 1.00 48.03 177 GLU A N 1
ATOM 1494 C CA . GLU A 1 177 ? -23.283 3.470 -1.129 1.00 48.03 177 GLU A CA 1
ATOM 1495 C C . GLU A 1 177 ? -22.729 2.245 -1.884 1.00 48.03 177 GLU A C 1
ATOM 1497 O O . GLU A 1 177 ? -21.522 2.156 -2.118 1.00 48.03 177 GLU A O 1
ATOM 1502 N N . GLU A 1 178 ? -23.598 1.322 -2.308 1.00 51.78 178 GLU A N 1
ATOM 1503 C CA . GLU A 1 178 ? -23.221 0.111 -3.051 1.00 51.78 178 GLU A CA 1
ATOM 1504 C C . GLU A 1 178 ? -22.682 0.414 -4.461 1.00 51.78 178 GLU A C 1
ATOM 1506 O O . GLU A 1 178 ? -21.872 -0.353 -4.987 1.00 51.78 178 GLU A O 1
ATOM 1511 N N . ASP A 1 179 ? -23.030 1.575 -5.029 1.00 45.81 179 ASP A N 1
ATOM 1512 C CA . ASP A 1 179 ? -22.586 2.025 -6.357 1.00 45.81 179 ASP A CA 1
ATOM 1513 C C . ASP A 1 179 ? -21.079 2.362 -6.411 1.00 45.81 179 ASP A C 1
ATOM 1515 O O . ASP A 1 179 ? -20.521 2.597 -7.486 1.00 45.81 179 ASP A O 1
ATOM 1519 N N . TYR A 1 180 ? -20.395 2.375 -5.260 1.00 48.69 180 TYR A N 1
ATOM 1520 C CA . TYR A 1 180 ? -18.976 2.730 -5.124 1.00 48.69 180 TYR A CA 1
ATOM 1521 C C . TYR A 1 180 ? -18.066 1.541 -4.788 1.00 48.69 180 TYR A C 1
ATOM 1523 O O . TYR A 1 180 ? -16.898 1.734 -4.435 1.00 48.69 180 TYR A O 1
ATOM 1531 N N . SER A 1 181 ? -18.565 0.304 -4.898 1.00 54.84 181 SER A N 1
ATOM 1532 C CA . SER A 1 181 ? -17.743 -0.907 -4.770 1.00 54.84 181 SER A CA 1
ATOM 1533 C C . SER A 1 181 ? -16.828 -1.073 -5.991 1.00 54.84 181 SER A C 1
ATOM 1535 O O . SER A 1 181 ? -17.069 -1.875 -6.891 1.00 54.84 181 SER A O 1
ATOM 1537 N N . ILE A 1 182 ? -15.780 -0.254 -6.043 1.00 63.22 182 ILE A N 1
ATOM 1538 C CA . ILE A 1 182 ? -14.833 -0.190 -7.155 1.00 63.22 182 ILE A CA 1
ATOM 1539 C C . ILE A 1 182 ? -13.619 -1.052 -6.817 1.00 63.22 182 ILE A C 1
ATOM 1541 O O . ILE A 1 182 ? -13.026 -0.916 -5.740 1.00 63.22 182 ILE A O 1
ATOM 1545 N N . SER A 1 183 ? -13.253 -1.941 -7.744 1.00 63.91 183 SER A N 1
ATOM 1546 C CA . SER A 1 183 ? -12.041 -2.749 -7.619 1.00 63.91 183 SER A CA 1
ATOM 1547 C C . SER A 1 183 ? -10.789 -1.867 -7.672 1.00 63.91 183 SER A C 1
ATOM 1549 O O . SER A 1 183 ? -10.721 -0.916 -8.448 1.00 63.91 183 SER A O 1
ATOM 1551 N N . LEU A 1 184 ? -9.772 -2.211 -6.882 1.00 70.25 184 LEU A N 1
ATOM 1552 C CA . LEU A 1 184 ? -8.455 -1.569 -6.900 1.00 70.25 184 LEU A CA 1
ATOM 1553 C C . LEU A 1 184 ? -7.456 -2.347 -7.773 1.00 70.25 184 LEU A C 1
ATOM 1555 O O . LEU A 1 184 ? -6.269 -2.038 -7.727 1.00 70.25 184 LEU A O 1
ATOM 1559 N N . ASP A 1 185 ? -7.897 -3.339 -8.558 1.00 69.19 185 ASP A N 1
ATOM 1560 C CA . ASP A 1 185 ? -7.020 -4.208 -9.368 1.00 69.19 185 ASP A CA 1
ATOM 1561 C C . ASP A 1 185 ? -6.092 -3.422 -10.298 1.00 69.19 185 ASP A C 1
ATOM 1563 O O . ASP A 1 185 ? -4.935 -3.792 -10.496 1.00 69.19 185 ASP A O 1
ATOM 1567 N N . CYS A 1 186 ? -6.549 -2.269 -10.793 1.00 64.44 186 CYS A N 1
ATOM 1568 C CA . CYS A 1 186 ? -5.734 -1.367 -11.606 1.00 64.44 186 CYS A CA 1
ATOM 1569 C C . CYS A 1 186 ? -4.459 -0.882 -10.894 1.00 64.44 186 CYS A C 1
ATOM 1571 O O . CYS A 1 186 ? -3.489 -0.495 -11.542 1.00 64.44 186 CYS A O 1
ATOM 1573 N N . TYR A 1 187 ? -4.433 -0.933 -9.562 1.00 71.06 187 TYR A N 1
ATOM 1574 C CA . TYR A 1 187 ? -3.289 -0.556 -8.750 1.00 71.06 187 TYR A CA 1
ATOM 1575 C C . TYR A 1 187 ? -2.387 -1.721 -8.332 1.00 71.06 187 TYR A C 1
ATOM 1577 O O . TYR A 1 187 ? -1.331 -1.478 -7.741 1.00 71.06 187 TYR A O 1
ATOM 1585 N N . GLN A 1 188 ? -2.729 -2.968 -8.674 1.00 71.56 188 GLN A N 1
ATOM 1586 C CA . GLN A 1 188 ? -1.961 -4.164 -8.297 1.00 71.56 188 GLN A CA 1
ATOM 1587 C C . GLN A 1 188 ? -0.495 -4.103 -8.754 1.00 71.56 188 GLN A C 1
ATOM 1589 O O . GLN A 1 188 ? 0.399 -4.635 -8.096 1.00 71.56 188 GLN A O 1
ATOM 1594 N N . ARG A 1 189 ? -0.220 -3.403 -9.863 1.00 68.00 189 ARG A N 1
ATOM 1595 C CA . ARG A 1 189 ? 1.142 -3.169 -10.368 1.00 68.00 189 ARG A CA 1
ATOM 1596 C C . ARG A 1 189 ? 1.992 -2.293 -9.433 1.00 68.00 189 ARG A C 1
ATOM 1598 O O . ARG A 1 189 ? 3.224 -2.402 -9.457 1.00 68.00 189 ARG A O 1
ATOM 1605 N N . TYR A 1 190 ? 1.356 -1.433 -8.635 1.00 67.38 190 TYR A N 1
ATOM 1606 C CA . TYR A 1 190 ? 2.004 -0.415 -7.801 1.00 67.38 190 TYR A CA 1
ATOM 1607 C C . TYR A 1 190 ? 2.075 -0.794 -6.323 1.00 67.38 190 TYR A C 1
ATOM 1609 O O . TYR A 1 190 ? 3.060 -0.461 -5.667 1.00 67.38 190 TYR A O 1
ATOM 1617 N N . PHE A 1 191 ? 1.075 -1.496 -5.790 1.00 67.00 191 PHE A N 1
ATOM 1618 C CA . PHE A 1 191 ? 1.084 -1.959 -4.404 1.00 67.00 191 PHE A CA 1
ATOM 1619 C C . PHE A 1 191 ? 0.292 -3.254 -4.222 1.00 67.00 191 PHE A C 1
ATOM 1621 O O . PHE A 1 191 ? -0.514 -3.637 -5.066 1.00 67.00 191 PHE A O 1
ATOM 1628 N N . ASN A 1 192 ? 0.525 -3.931 -3.093 1.00 68.06 192 ASN A N 1
ATOM 1629 C CA . ASN A 1 192 ? -0.257 -5.102 -2.723 1.00 68.06 192 ASN A CA 1
ATOM 1630 C C . ASN A 1 192 ? -1.686 -4.672 -2.368 1.00 68.06 192 ASN A C 1
ATOM 1632 O O . ASN A 1 192 ? -1.956 -4.213 -1.255 1.00 68.06 192 ASN A O 1
ATOM 1636 N N . ILE A 1 193 ? -2.575 -4.816 -3.344 1.00 64.56 193 ILE A N 1
ATOM 1637 C CA . ILE A 1 193 ? -3.992 -4.499 -3.224 1.00 64.56 193 ILE A CA 1
ATOM 1638 C C . ILE A 1 193 ? -4.700 -5.384 -2.202 1.00 64.56 193 ILE A C 1
ATOM 1640 O O . ILE A 1 193 ? -5.646 -4.896 -1.604 1.00 64.56 193 ILE A O 1
ATOM 1644 N N . ASP A 1 194 ? -4.231 -6.605 -1.914 1.00 61.44 194 ASP A N 1
ATOM 1645 C CA . ASP A 1 194 ? -4.882 -7.525 -0.964 1.00 61.44 194 ASP A CA 1
ATOM 1646 C C . ASP A 1 194 ? -4.904 -6.959 0.459 1.00 61.44 194 ASP A C 1
ATOM 1648 O O . ASP A 1 194 ? -5.811 -7.243 1.228 1.00 61.44 194 ASP A O 1
ATOM 1652 N N . ILE A 1 195 ? -3.968 -6.067 0.794 1.00 60.59 195 ILE A N 1
ATOM 1653 C CA . ILE A 1 195 ? -3.978 -5.320 2.063 1.00 60.59 195 ILE A CA 1
ATOM 1654 C C . ILE A 1 195 ? -5.250 -4.446 2.201 1.00 60.59 195 ILE A C 1
ATOM 1656 O O . ILE A 1 195 ? -5.621 -4.072 3.311 1.00 60.59 195 ILE A O 1
ATOM 1660 N N . PHE A 1 196 ? -5.919 -4.115 1.090 1.00 56.50 196 PHE A N 1
ATOM 1661 C CA . PHE A 1 196 ? -7.039 -3.166 1.003 1.00 56.50 196 PHE A CA 1
ATOM 1662 C C . PHE A 1 196 ? -8.304 -3.732 0.333 1.00 56.50 196 PHE A C 1
ATOM 1664 O O . PHE A 1 196 ? -9.406 -3.234 0.579 1.00 56.50 196 PHE A O 1
ATOM 1671 N N . LEU A 1 197 ? -8.143 -4.729 -0.541 1.00 54.38 197 LEU A N 1
ATOM 1672 C CA . LEU A 1 197 ? -9.183 -5.366 -1.347 1.00 54.38 197 LEU A CA 1
ATOM 1673 C C . LEU A 1 197 ? -9.696 -6.671 -0.777 1.00 54.38 197 LEU A C 1
ATOM 1675 O O . LEU A 1 197 ? -10.677 -7.200 -1.311 1.00 54.38 197 LEU A O 1
ATOM 1679 N N . THR A 1 198 ? -9.104 -7.199 0.292 1.00 47.28 198 THR A N 1
ATOM 1680 C CA . THR A 1 198 ? -9.761 -8.319 0.941 1.00 47.28 198 THR A CA 1
ATOM 1681 C C . THR A 1 198 ? -11.162 -7.863 1.323 1.00 47.28 198 THR A C 1
ATOM 1683 O O . THR A 1 198 ? -11.419 -6.741 1.771 1.00 47.28 198 THR A O 1
ATOM 1686 N N . LYS A 1 199 ? -12.118 -8.755 1.104 1.00 51.94 199 LYS A N 1
ATOM 1687 C CA . LYS A 1 199 ? -13.515 -8.646 1.529 1.00 51.94 199 LYS A CA 1
ATOM 1688 C C . LYS A 1 199 ? -13.646 -8.547 3.068 1.00 51.94 199 LYS A C 1
ATOM 1690 O O . LYS A 1 199 ? -14.709 -8.810 3.618 1.00 51.94 199 LYS A O 1
ATOM 1695 N N . GLU A 1 200 ? -12.557 -8.218 3.757 1.00 58.56 200 GLU A N 1
ATOM 1696 C CA . GLU A 1 200 ? -12.415 -8.023 5.183 1.00 58.56 200 GLU A CA 1
ATOM 1697 C C . GLU A 1 200 ? -12.856 -6.607 5.550 1.00 58.56 200 GLU A C 1
ATOM 1699 O O . GLU A 1 200 ? -12.649 -5.618 4.832 1.00 58.56 200 GLU A O 1
ATOM 1704 N N . SER A 1 201 ? -13.521 -6.517 6.694 1.00 77.75 201 SER A N 1
ATOM 1705 C CA . SER A 1 201 ? -13.965 -5.245 7.234 1.00 77.75 201 SER A CA 1
ATOM 1706 C C . SER A 1 201 ? -12.751 -4.397 7.622 1.00 77.75 201 SER A C 1
ATOM 1708 O O . SER A 1 201 ? -11.794 -4.910 8.198 1.00 77.75 201 SER A O 1
ATOM 1710 N N . ILE A 1 202 ? -12.794 -3.079 7.384 1.00 81.12 202 ILE A N 1
ATOM 1711 C CA . ILE A 1 202 ? -11.739 -2.144 7.836 1.00 81.12 202 ILE A CA 1
ATOM 1712 C C . ILE A 1 202 ? -11.486 -2.286 9.344 1.00 81.12 202 ILE A C 1
ATOM 1714 O O . ILE A 1 202 ? -10.356 -2.129 9.812 1.00 81.12 202 ILE A O 1
ATOM 1718 N N . ILE A 1 203 ? -12.532 -2.621 10.107 1.00 87.31 203 ILE A N 1
ATOM 1719 C CA . ILE A 1 203 ? -12.412 -2.875 11.541 1.00 87.31 203 ILE A CA 1
ATOM 1720 C C . ILE A 1 203 ? -11.550 -4.108 11.831 1.00 87.31 203 ILE A C 1
ATOM 1722 O O . ILE A 1 203 ? -10.764 -4.080 12.772 1.00 87.31 203 ILE A O 1
ATOM 1726 N N . ASP A 1 204 ? -11.649 -5.155 11.011 1.00 88.44 204 ASP A N 1
ATOM 1727 C CA . ASP A 1 204 ? -10.907 -6.403 11.187 1.00 88.44 204 ASP A CA 1
ATOM 1728 C C . ASP A 1 204 ? -9.438 -6.192 10.871 1.00 88.44 204 ASP A C 1
ATOM 1730 O O . ASP A 1 204 ? -8.584 -6.487 11.705 1.00 88.44 204 ASP A O 1
ATOM 1734 N N . PHE A 1 205 ? -9.163 -5.553 9.732 1.00 84.06 205 PHE A N 1
ATOM 1735 C CA . PHE A 1 205 ? -7.818 -5.135 9.355 1.00 84.06 205 PHE A CA 1
ATOM 1736 C C . PHE A 1 205 ? -7.148 -4.317 10.468 1.00 84.06 205 PHE A C 1
ATOM 1738 O O . PHE A 1 205 ? -5.986 -4.535 10.826 1.00 84.06 205 PHE A O 1
ATOM 1745 N N . TYR A 1 206 ? -7.892 -3.377 11.060 1.00 88.62 206 TYR A N 1
ATOM 1746 C CA . TYR A 1 206 ? -7.394 -2.592 12.182 1.00 88.62 206 TYR A CA 1
ATOM 1747 C C . TYR A 1 206 ? -7.125 -3.457 13.422 1.00 88.62 206 TYR A C 1
ATOM 1749 O O . TYR A 1 206 ? -6.061 -3.337 14.038 1.00 88.62 206 TYR A O 1
ATOM 1757 N N . ILE A 1 207 ? -8.056 -4.347 13.783 1.00 92.19 207 ILE A N 1
ATOM 1758 C CA . ILE A 1 207 ? -7.914 -5.253 14.927 1.00 92.19 207 ILE A CA 1
ATOM 1759 C C . ILE A 1 207 ? -6.678 -6.140 14.765 1.00 92.19 207 ILE A C 1
ATOM 1761 O O . ILE A 1 207 ? -5.866 -6.213 15.683 1.00 92.19 207 ILE A O 1
ATOM 1765 N N . GLU A 1 208 ? -6.473 -6.774 13.616 1.00 89.69 208 GLU A N 1
ATOM 1766 C CA . GLU A 1 208 ? -5.354 -7.697 13.397 1.00 89.69 208 GLU A CA 1
ATOM 1767 C C . GLU A 1 208 ? -3.980 -7.039 13.560 1.00 89.69 208 GLU A C 1
ATOM 1769 O O . GLU A 1 208 ? -3.040 -7.661 14.064 1.00 89.69 208 GLU A O 1
ATOM 1774 N N . ARG A 1 209 ? -3.857 -5.759 13.196 1.00 87.38 209 ARG A N 1
ATOM 1775 C CA . ARG A 1 209 ? -2.606 -5.003 13.352 1.00 87.38 209 ARG A CA 1
ATOM 1776 C C . ARG A 1 209 ? -2.427 -4.447 14.762 1.00 87.38 209 ARG A C 1
ATOM 1778 O O . ARG A 1 209 ? -1.299 -4.365 15.255 1.00 87.38 209 ARG A O 1
ATOM 1785 N N . GLU A 1 210 ? -3.522 -4.070 15.420 1.00 92.69 210 GLU A N 1
ATOM 1786 C CA . GLU A 1 210 ? -3.495 -3.247 16.635 1.00 92.69 210 GLU A CA 1
ATOM 1787 C C . GLU A 1 210 ? -4.104 -3.910 17.881 1.00 92.69 210 GLU A C 1
ATOM 1789 O O . GLU A 1 210 ? -4.184 -3.268 18.931 1.00 92.69 210 GLU A O 1
ATOM 1794 N N . TYR A 1 211 ? -4.461 -5.199 17.835 1.00 93.56 211 TYR A N 1
ATOM 1795 C CA . TYR A 1 211 ? -5.115 -5.916 18.944 1.00 93.56 211 TYR A CA 1
ATOM 1796 C C . TYR A 1 211 ? -4.387 -5.773 20.280 1.00 93.56 211 TYR A C 1
ATOM 1798 O O . TYR A 1 211 ? -5.012 -5.581 21.321 1.00 93.56 211 TYR A O 1
ATOM 1806 N N . TYR A 1 212 ? -3.057 -5.803 20.258 1.00 93.88 212 TYR A N 1
ATOM 1807 C CA . TYR A 1 212 ? -2.221 -5.655 21.445 1.00 93.88 212 TYR A CA 1
ATOM 1808 C C . TYR A 1 212 ? -2.372 -4.275 22.117 1.00 93.88 212 TYR A C 1
ATOM 1810 O O . TYR A 1 212 ? -2.290 -4.178 23.344 1.00 93.88 212 TYR A O 1
ATOM 1818 N N . LYS A 1 213 ? -2.617 -3.205 21.341 1.00 95.12 213 LYS A N 1
ATOM 1819 C CA . LYS A 1 213 ? -2.941 -1.873 21.879 1.00 95.12 213 LYS A CA 1
ATOM 1820 C C . LYS A 1 213 ? -4.395 -1.815 22.325 1.00 95.12 213 LYS A C 1
ATOM 1822 O O . LYS A 1 213 ? -4.650 -1.408 23.454 1.00 95.12 213 LYS A O 1
ATOM 1827 N N . ILE A 1 214 ? -5.311 -2.292 21.478 1.00 95.69 214 ILE A N 1
ATOM 1828 C CA . ILE A 1 214 ? -6.759 -2.301 21.734 1.00 95.69 214 ILE A CA 1
ATOM 1829 C C . ILE A 1 214 ? -7.058 -2.956 23.087 1.00 95.69 214 ILE A C 1
ATOM 1831 O O . ILE A 1 214 ? -7.726 -2.362 23.932 1.00 95.69 214 ILE A O 1
ATOM 1835 N N . ILE A 1 215 ? -6.500 -4.144 23.342 1.00 93.75 215 ILE A N 1
ATOM 1836 C CA . ILE A 1 215 ? -6.729 -4.872 24.593 1.00 93.75 215 ILE A CA 1
ATOM 1837 C C . ILE A 1 215 ? -6.135 -4.162 25.811 1.00 93.75 215 ILE A C 1
ATOM 1839 O O . ILE A 1 215 ? -6.760 -4.112 26.872 1.00 93.75 215 ILE A O 1
ATOM 1843 N N . LYS A 1 216 ? -4.952 -3.558 25.655 1.00 93.81 216 LYS A N 1
ATOM 1844 C CA . LYS A 1 216 ? -4.280 -2.805 26.716 1.00 93.81 216 LYS A CA 1
ATOM 1845 C C . LYS A 1 216 ? -5.076 -1.559 27.098 1.00 93.81 216 LYS A C 1
ATOM 1847 O O . LYS A 1 216 ? -5.199 -1.255 28.285 1.00 93.81 216 LYS A O 1
ATOM 1852 N N . ASP A 1 217 ? -5.607 -0.838 26.119 1.00 94.38 217 ASP A N 1
ATOM 1853 C CA . ASP A 1 217 ? -6.339 0.404 26.349 1.00 94.38 217 ASP A CA 1
ATOM 1854 C C . ASP A 1 217 ? -7.772 0.146 26.828 1.00 94.38 217 ASP A C 1
ATOM 1856 O O . ASP A 1 217 ? -8.219 0.800 27.774 1.00 94.38 217 ASP A O 1
ATOM 1860 N N . GLN A 1 218 ? -8.440 -0.892 26.315 1.00 92.25 218 GLN A N 1
ATOM 1861 C CA . GLN A 1 218 ? -9.721 -1.355 26.854 1.00 92.25 218 GLN A CA 1
ATOM 1862 C C . GLN A 1 218 ? -9.588 -1.786 28.327 1.00 92.25 218 GLN A C 1
ATOM 1864 O O . GLN A 1 218 ? -10.420 -1.405 29.153 1.00 92.25 218 GLN A O 1
ATOM 1869 N N . TYR A 1 219 ? -8.515 -2.501 28.693 1.00 91.38 219 TYR A N 1
ATOM 1870 C CA . TYR A 1 219 ? -8.253 -2.875 30.088 1.00 91.38 219 TYR A CA 1
ATOM 1871 C C . TYR A 1 219 ? -8.025 -1.654 30.997 1.00 91.38 219 TYR A C 1
ATOM 1873 O O . TYR A 1 219 ? -8.497 -1.630 32.135 1.00 91.38 219 TYR A O 1
ATOM 1881 N N . LYS A 1 220 ? -7.356 -0.595 30.514 1.00 91.12 220 LYS A N 1
ATOM 1882 C CA . LYS A 1 220 ? -7.202 0.654 31.288 1.00 91.12 220 LYS A CA 1
ATOM 1883 C C . LYS A 1 220 ? -8.548 1.315 31.586 1.00 91.12 220 LYS A C 1
ATOM 1885 O O . LYS A 1 220 ? -8.730 1.807 32.699 1.00 91.12 220 LYS A O 1
ATOM 1890 N N . ILE A 1 221 ? -9.465 1.347 30.617 1.00 88.12 221 ILE A N 1
ATOM 1891 C CA . ILE A 1 221 ? -10.821 1.888 30.809 1.00 88.12 221 ILE A CA 1
ATOM 1892 C C . ILE A 1 221 ? -11.564 1.047 31.847 1.00 88.12 221 ILE A C 1
ATOM 1894 O O . ILE A 1 221 ? -12.078 1.580 32.828 1.00 88.12 221 ILE A O 1
ATOM 1898 N N . PHE A 1 222 ? -11.527 -0.271 31.675 1.00 86.31 222 PHE A N 1
ATOM 1899 C CA . PHE A 1 222 ? -12.158 -1.230 32.573 1.00 86.31 222 PHE A CA 1
ATOM 1900 C C . PHE A 1 222 ? -11.681 -1.087 34.029 1.00 86.31 222 PHE A C 1
ATOM 1902 O O . PHE A 1 222 ? -12.494 -1.001 34.952 1.00 86.31 222 PHE A O 1
ATOM 1909 N N . LYS A 1 223 ? -10.367 -0.938 34.239 1.00 86.38 223 LYS A N 1
ATOM 1910 C CA . LYS A 1 223 ? -9.777 -0.708 35.566 1.00 86.38 223 LYS A CA 1
ATOM 1911 C C . LYS A 1 223 ? -10.255 0.602 36.210 1.00 86.38 223 LYS A C 1
ATOM 1913 O O . LYS A 1 223 ? -10.440 0.658 37.423 1.00 86.38 223 LYS A O 1
ATOM 1918 N N . LYS A 1 224 ? -10.469 1.665 35.423 1.00 84.69 224 LYS A N 1
ATOM 1919 C CA . LYS A 1 224 ? -10.963 2.958 35.936 1.00 84.69 224 LYS A CA 1
ATOM 1920 C C . LYS A 1 224 ? -12.409 2.882 36.420 1.00 84.69 224 LYS A C 1
ATOM 1922 O O . LYS A 1 224 ? -12.749 3.551 37.389 1.00 84.69 224 LYS A O 1
ATOM 1927 N N . THR A 1 225 ? -13.237 2.049 35.791 1.00 73.31 225 THR A N 1
ATOM 1928 C CA . THR A 1 225 ? -14.646 1.869 36.171 1.00 73.31 225 THR A CA 1
ATOM 1929 C C . THR A 1 225 ? -14.860 1.067 37.464 1.00 73.31 225 THR A C 1
ATOM 1931 O O . THR A 1 225 ? -16.004 0.903 37.870 1.00 73.31 225 THR A O 1
ATOM 1934 N N . LYS A 1 226 ? -13.793 0.577 38.126 1.00 65.88 226 LYS A N 1
ATOM 1935 C CA . LYS A 1 226 ? -13.808 -0.201 39.392 1.00 65.88 226 LYS A CA 1
ATOM 1936 C C . LYS A 1 226 ? -14.734 -1.431 39.424 1.00 65.88 226 LYS A C 1
ATOM 1938 O O . LYS A 1 226 ? -14.909 -2.022 40.482 1.00 65.88 226 LYS A O 1
ATOM 1943 N N . ALA A 1 227 ? -15.299 -1.844 38.292 1.00 59.22 227 ALA A N 1
ATOM 1944 C CA . ALA A 1 227 ? -16.217 -2.976 38.236 1.00 59.22 227 ALA A CA 1
ATOM 1945 C C . ALA A 1 227 ? -15.511 -4.325 38.494 1.00 59.22 227 ALA A C 1
ATOM 1947 O O . ALA A 1 227 ? -16.173 -5.262 38.918 1.00 59.22 227 ALA A O 1
ATOM 1948 N N . PHE A 1 228 ? -14.195 -4.410 38.248 1.00 61.03 228 PHE A N 1
ATOM 1949 C CA . PHE A 1 228 ? -13.346 -5.612 38.326 1.00 61.03 228 PHE A CA 1
ATOM 1950 C C . PHE A 1 228 ? -11.866 -5.179 38.389 1.00 61.03 228 PHE A C 1
ATOM 1952 O O . PHE A 1 228 ? -11.504 -4.154 37.800 1.00 61.03 228 PHE A O 1
ATOM 1959 N N . ASN A 1 229 ? -11.001 -5.926 39.085 1.00 70.31 229 ASN A N 1
ATOM 1960 C CA . ASN A 1 229 ? -9.665 -5.430 39.480 1.00 70.31 229 ASN A CA 1
ATOM 1961 C C . ASN A 1 229 ? -8.468 -6.190 38.889 1.00 70.31 229 ASN A C 1
ATOM 1963 O O . ASN A 1 229 ? -7.326 -5.764 39.097 1.00 70.31 229 ASN A O 1
ATOM 1967 N N . ASN A 1 230 ? -8.683 -7.281 38.152 1.00 84.12 230 ASN A N 1
ATOM 1968 C CA . ASN A 1 230 ? -7.589 -8.085 37.606 1.00 84.12 230 ASN A CA 1
ATOM 1969 C C . ASN A 1 230 ? -7.756 -8.406 36.106 1.00 84.12 230 ASN A C 1
ATOM 1971 O O . ASN A 1 230 ? -8.814 -8.227 35.504 1.00 84.12 230 ASN A O 1
ATOM 1975 N N . GLN A 1 231 ? -6.653 -8.830 35.481 1.00 85.94 231 GLN A N 1
ATOM 1976 C CA . GLN A 1 231 ? -6.588 -9.136 34.045 1.00 85.94 231 GLN A CA 1
ATOM 1977 C C . GLN A 1 231 ? -7.415 -10.369 33.669 1.00 85.94 231 GLN A C 1
ATOM 1979 O O . GLN A 1 231 ? -7.908 -10.454 32.549 1.00 85.94 231 GLN A O 1
ATOM 1984 N N . GLU A 1 232 ? -7.559 -11.315 34.591 1.00 86.44 232 GLU A N 1
ATOM 1985 C CA . GLU A 1 232 ? -8.270 -12.565 34.355 1.00 86.44 232 GLU A CA 1
ATOM 1986 C C . GLU A 1 232 ? -9.779 -12.329 34.224 1.00 86.44 232 GLU A C 1
ATOM 1988 O O . GLU A 1 232 ? -10.374 -12.744 33.235 1.00 86.44 232 GLU A O 1
ATOM 1993 N N . GLU A 1 233 ? -10.376 -11.574 35.149 1.00 86.25 233 GLU A N 1
ATOM 1994 C CA . GLU A 1 233 ? -11.776 -11.131 35.091 1.00 86.25 233 GLU A CA 1
ATOM 1995 C C . GLU A 1 233 ? -12.068 -10.346 33.812 1.00 86.25 233 GLU A C 1
ATOM 1997 O O . GLU A 1 233 ? -13.099 -10.547 33.171 1.00 86.25 233 GLU A O 1
ATOM 2002 N N . PHE A 1 234 ? -11.141 -9.471 33.411 1.00 87.81 234 PHE A N 1
ATOM 2003 C CA . PHE A 1 234 ? -11.259 -8.723 32.165 1.00 87.81 234 PHE A CA 1
ATOM 2004 C C . PHE A 1 234 ? -11.324 -9.649 30.942 1.00 87.81 234 PHE A C 1
ATOM 2006 O O . PHE A 1 234 ? -12.214 -9.492 30.107 1.00 87.81 234 PHE A O 1
ATOM 2013 N N . ILE A 1 235 ? -10.414 -10.624 30.843 1.00 88.75 235 ILE A N 1
ATOM 2014 C CA . ILE A 1 235 ? -10.396 -11.588 29.734 1.00 88.75 235 ILE A CA 1
ATOM 2015 C C . ILE A 1 235 ? -11.649 -12.457 29.736 1.00 88.75 235 ILE A C 1
ATOM 2017 O O . ILE A 1 235 ? -12.263 -12.610 28.680 1.00 88.75 235 ILE A O 1
ATOM 2021 N N . LYS A 1 236 ? -12.062 -12.962 30.904 1.00 86.44 236 LYS A N 1
ATOM 2022 C CA . LYS A 1 236 ? -13.274 -13.778 31.030 1.00 86.44 236 LYS A CA 1
ATOM 2023 C C . LYS A 1 236 ? -14.507 -13.026 30.542 1.00 86.44 236 LYS A C 1
ATOM 2025 O O . LYS A 1 236 ? -15.297 -13.556 29.774 1.00 86.44 236 LYS A O 1
ATOM 2030 N N . LYS A 1 237 ? -14.628 -11.754 30.921 1.00 84.88 237 LYS A N 1
ATOM 2031 C CA . LYS A 1 237 ? -15.795 -10.937 30.588 1.00 84.88 237 LYS A CA 1
ATOM 2032 C C . LYS A 1 237 ? -15.819 -10.434 29.144 1.00 84.88 237 LYS A C 1
ATOM 2034 O O . LYS A 1 237 ? -16.882 -10.387 28.538 1.00 84.88 237 LYS A O 1
ATOM 2039 N N . MET A 1 238 ? -14.680 -9.984 28.617 1.00 83.81 238 MET A N 1
ATOM 2040 C CA . MET A 1 238 ? -14.636 -9.263 27.336 1.00 83.81 238 MET A CA 1
ATOM 2041 C C . MET A 1 238 ? -14.180 -10.128 26.163 1.00 83.81 238 MET A C 1
ATOM 2043 O O . MET A 1 238 ? -14.456 -9.784 25.019 1.00 83.81 238 MET A O 1
ATOM 2047 N N . VAL A 1 239 ? -13.458 -11.219 26.423 1.00 83.88 239 VAL A N 1
ATOM 2048 C CA . VAL A 1 239 ? -12.853 -12.043 25.372 1.00 83.88 239 VAL A CA 1
ATOM 2049 C C . VAL A 1 239 ? -13.480 -13.432 25.369 1.00 83.88 239 VAL A C 1
ATOM 2051 O O . VAL A 1 239 ? -14.134 -13.795 24.396 1.00 83.88 239 VAL A O 1
ATOM 2054 N N . MET A 1 240 ? -13.345 -14.208 26.444 1.00 80.19 240 MET A N 1
ATOM 2055 C CA . MET A 1 240 ? -13.848 -15.587 26.495 1.00 80.19 240 MET A CA 1
ATOM 2056 C C . MET A 1 240 ? -14.134 -16.025 27.931 1.00 80.19 240 MET A C 1
ATOM 2058 O O . MET A 1 240 ? -13.206 -16.125 28.728 1.00 80.19 240 MET A O 1
ATOM 2062 N N . GLU A 1 241 ? -15.394 -16.358 28.226 1.00 66.31 241 GLU A N 1
ATOM 2063 C CA . GLU A 1 241 ? -15.863 -16.732 29.573 1.00 66.31 241 GLU A CA 1
ATOM 2064 C C . GLU A 1 241 ? -15.162 -17.972 30.148 1.00 66.31 241 GLU A C 1
ATOM 2066 O O . GLU A 1 241 ? -14.890 -18.019 31.347 1.00 66.31 241 GLU A O 1
ATOM 2071 N N . TYR A 1 242 ? -14.802 -18.938 29.298 1.00 62.12 242 TYR A N 1
ATOM 2072 C CA . TYR A 1 242 ? -14.196 -20.211 29.696 1.00 62.12 242 TYR A CA 1
ATOM 2073 C C . TYR A 1 242 ? -12.709 -20.267 29.331 1.00 62.12 242 TYR A C 1
ATOM 2075 O O . TYR A 1 242 ? -12.307 -20.957 28.395 1.00 62.12 242 TYR A O 1
ATOM 2083 N N . ILE A 1 243 ? -11.886 -19.509 30.060 1.00 67.56 243 ILE A N 1
ATOM 2084 C CA . ILE A 1 243 ? -10.423 -19.609 29.990 1.00 67.56 243 ILE A CA 1
ATOM 2085 C C . ILE A 1 243 ? -9.860 -19.835 31.391 1.00 67.56 243 ILE A C 1
ATOM 2087 O O . ILE A 1 243 ? -9.963 -18.958 32.252 1.00 67.56 243 ILE A O 1
ATOM 2091 N N . ASP A 1 244 ? -9.205 -20.984 31.572 1.00 56.66 244 ASP A N 1
ATOM 2092 C CA . ASP A 1 244 ? -8.577 -21.393 32.835 1.00 56.66 244 ASP A CA 1
ATOM 2093 C C . ASP A 1 244 ? -7.373 -20.514 33.223 1.00 56.66 244 ASP A C 1
ATOM 2095 O O . ASP A 1 244 ? -7.068 -20.379 34.403 1.00 56.66 244 ASP A O 1
ATOM 2099 N N . ASP A 1 245 ? -6.722 -19.852 32.256 1.00 70.88 245 ASP A N 1
ATOM 2100 C CA . ASP A 1 245 ? -5.614 -18.914 32.497 1.00 70.88 245 ASP A CA 1
ATOM 2101 C C . ASP A 1 245 ? -5.764 -17.601 31.701 1.00 70.88 245 ASP A C 1
ATOM 2103 O O . ASP A 1 245 ? -5.039 -17.296 30.743 1.00 70.88 245 ASP A O 1
ATOM 2107 N N . GLY A 1 246 ? -6.756 -16.795 32.095 1.00 74.62 246 GLY A N 1
ATOM 2108 C CA . GLY A 1 246 ? -7.024 -15.497 31.468 1.00 74.62 246 GLY A CA 1
ATOM 2109 C C . GLY A 1 246 ? -5.843 -14.524 31.583 1.00 74.62 246 GLY A C 1
ATOM 2110 O O . GLY A 1 246 ? -5.608 -13.714 30.686 1.00 74.62 246 GLY A O 1
ATOM 2111 N N . LYS A 1 247 ? -5.031 -14.632 32.642 1.00 76.62 247 LYS A N 1
ATOM 2112 C CA . LYS A 1 247 ? -3.840 -13.793 32.835 1.00 76.62 247 LYS A CA 1
ATOM 2113 C C . LYS A 1 247 ? -2.764 -14.093 31.787 1.00 76.62 247 LYS A C 1
ATOM 2115 O O . LYS A 1 247 ? -2.200 -13.156 31.213 1.00 76.62 247 LYS A O 1
ATOM 2120 N N . SER A 1 248 ? -2.515 -15.370 31.496 1.00 85.12 248 SER A N 1
ATOM 2121 C CA . SER A 1 248 ? -1.616 -15.787 30.417 1.00 85.12 248 SER A CA 1
ATOM 2122 C C . SER A 1 248 ? -2.132 -15.343 29.053 1.00 85.12 248 SER A C 1
ATOM 2124 O O . SER A 1 248 ? -1.357 -14.789 28.270 1.00 85.12 248 SER A O 1
ATOM 2126 N N . LEU A 1 249 ? -3.439 -15.462 28.775 1.00 87.44 249 LEU A N 1
ATOM 2127 C CA . LEU A 1 249 ? -3.985 -14.969 27.506 1.00 87.44 249 LEU A CA 1
ATOM 2128 C C . LEU A 1 249 ? -3.792 -13.454 27.350 1.00 87.44 249 LEU A C 1
ATOM 2130 O O . LEU A 1 249 ? -3.296 -13.016 26.311 1.00 87.44 249 LEU A O 1
ATOM 2134 N N . TYR A 1 250 ? -4.118 -12.654 28.373 1.00 90.44 250 TYR A N 1
ATOM 2135 C CA . TYR A 1 250 ? -3.879 -11.208 28.335 1.00 90.44 250 TYR A CA 1
ATOM 2136 C C . TYR A 1 250 ? -2.407 -10.903 28.036 1.00 90.44 250 TYR A C 1
ATOM 2138 O O . TYR A 1 250 ? -2.102 -10.117 27.138 1.00 90.44 250 TYR A O 1
ATOM 2146 N N . HIS A 1 251 ? -1.488 -11.564 28.750 1.00 90.31 251 HIS A N 1
ATOM 2147 C CA . HIS A 1 251 ? -0.050 -11.395 28.561 1.00 90.31 251 HIS A CA 1
ATOM 2148 C C . HIS A 1 251 ? 0.413 -11.794 27.149 1.00 90.31 251 HIS A C 1
ATOM 2150 O O . HIS A 1 251 ? 1.236 -11.106 26.541 1.00 90.31 251 HIS A O 1
ATOM 2156 N N . ASN A 1 252 ? -0.132 -12.875 26.595 1.00 90.88 252 ASN A N 1
ATOM 2157 C CA . ASN A 1 252 ? 0.195 -13.338 25.252 1.00 90.88 252 ASN A CA 1
ATOM 2158 C C . ASN A 1 252 ? -0.339 -12.395 24.169 1.00 90.88 252 ASN A C 1
ATOM 2160 O O . ASN A 1 252 ? 0.350 -12.182 23.172 1.00 90.88 252 ASN A O 1
ATOM 2164 N N . LEU A 1 253 ? -1.512 -11.789 24.366 1.00 92.00 253 LEU A N 1
ATOM 2165 C CA . LEU A 1 253 ? -2.089 -10.822 23.429 1.00 92.00 253 LEU A CA 1
ATOM 2166 C C . LEU A 1 253 ? -1.318 -9.493 23.433 1.00 92.00 253 LEU A C 1
ATOM 2168 O O . LEU A 1 253 ? -0.942 -9.009 22.367 1.00 92.00 253 LEU A O 1
ATOM 2172 N N . ILE A 1 254 ? -0.990 -8.924 24.601 1.00 93.69 254 ILE A N 1
ATOM 2173 C CA . ILE A 1 254 ? -0.225 -7.659 24.657 1.00 93.69 254 ILE A CA 1
ATOM 2174 C C . ILE A 1 254 ? 1.194 -7.796 24.087 1.00 93.69 254 ILE A C 1
ATOM 2176 O O . ILE A 1 254 ? 1.737 -6.828 23.557 1.00 93.69 254 ILE A O 1
ATOM 2180 N N . ASN A 1 255 ? 1.781 -8.993 24.181 1.00 92.25 255 ASN A N 1
ATOM 2181 C CA . ASN A 1 255 ? 3.124 -9.296 23.685 1.00 92.25 255 ASN A CA 1
ATOM 2182 C C . ASN A 1 255 ? 3.120 -9.936 22.294 1.00 92.25 255 ASN A C 1
ATOM 2184 O O . ASN A 1 255 ? 4.168 -10.387 21.837 1.00 92.25 255 ASN A O 1
ATOM 2188 N N . ARG A 1 256 ? 1.959 -9.994 21.626 1.00 90.38 256 ARG A N 1
ATOM 2189 C CA . ARG A 1 256 ? 1.796 -10.546 20.272 1.00 90.38 256 ARG A CA 1
ATOM 2190 C C . ARG A 1 256 ? 2.249 -12.008 20.112 1.00 90.38 256 ARG A C 1
ATOM 2192 O O . ARG A 1 256 ? 2.588 -12.443 19.016 1.00 90.38 256 ARG A O 1
ATOM 2199 N N . LYS A 1 257 ? 2.257 -12.781 21.203 1.00 90.56 257 LYS A N 1
ATOM 2200 C CA . LYS A 1 257 ? 2.564 -14.223 21.203 1.00 90.56 257 LYS A CA 1
ATOM 2201 C C . LYS A 1 257 ? 1.367 -15.067 20.760 1.00 90.56 257 LYS A C 1
ATOM 2203 O O . LYS A 1 257 ? 1.552 -16.167 20.249 1.00 90.56 257 LYS A O 1
ATOM 2208 N N . ARG A 1 258 ? 0.144 -14.559 20.945 1.00 88.00 258 ARG A N 1
ATOM 2209 C CA . ARG A 1 258 ? -1.092 -15.161 20.426 1.00 88.00 258 ARG A CA 1
ATOM 2210 C C . ARG A 1 258 ? -1.489 -14.445 19.136 1.00 88.00 258 ARG A C 1
ATOM 2212 O O . ARG A 1 258 ? -1.694 -13.235 19.157 1.00 88.00 258 ARG A O 1
ATOM 2219 N N . LYS A 1 259 ? -1.593 -15.193 18.034 1.00 87.69 259 LYS A N 1
ATOM 2220 C CA . LYS A 1 259 ? -2.130 -14.679 16.767 1.00 87.69 259 LYS A CA 1
ATOM 2221 C C . LYS A 1 259 ? -3.632 -14.424 16.889 1.00 87.69 259 LYS A C 1
ATOM 2223 O O . LYS A 1 259 ? -4.310 -15.124 17.640 1.00 87.69 259 LYS A O 1
ATOM 2228 N N . MET A 1 260 ? -4.116 -13.435 16.142 1.00 89.12 260 MET A N 1
ATOM 2229 C CA . MET A 1 260 ? -5.546 -13.199 15.988 1.00 89.12 260 MET A CA 1
ATOM 2230 C C . MET A 1 260 ? -6.148 -14.345 15.170 1.00 89.12 260 MET A C 1
ATOM 2232 O O . MET A 1 260 ? -5.653 -14.653 14.090 1.00 89.12 260 MET A O 1
ATOM 2236 N N . ASP A 1 261 ? -7.164 -14.999 15.720 1.00 89.06 261 ASP A N 1
ATOM 2237 C CA . ASP A 1 261 ? -7.976 -16.007 15.040 1.00 89.06 261 ASP A CA 1
ATOM 2238 C C . ASP A 1 261 ? -9.418 -15.493 14.905 1.00 89.06 261 ASP A C 1
ATOM 2240 O O . ASP A 1 261 ? -9.773 -14.459 15.474 1.00 89.06 261 ASP A O 1
ATOM 2244 N N . ASN A 1 262 ? -10.258 -16.200 14.147 1.00 88.88 262 ASN A N 1
ATOM 2245 C CA . ASN A 1 262 ? -11.623 -15.751 13.849 1.00 88.88 262 ASN A CA 1
ATOM 2246 C C . ASN A 1 262 ? -12.505 -15.582 15.096 1.00 88.88 262 ASN A C 1
ATOM 2248 O O . ASN A 1 262 ? -13.403 -14.735 15.098 1.00 88.88 262 ASN A O 1
ATOM 2252 N N . ASP A 1 263 ? -12.275 -16.367 16.149 1.00 88.75 263 ASP A N 1
ATOM 2253 C CA . ASP A 1 263 ? -13.069 -16.286 17.374 1.00 88.75 263 ASP A CA 1
ATOM 2254 C C . ASP A 1 263 ? -12.653 -15.077 18.207 1.00 88.75 263 ASP A C 1
ATOM 2256 O O . ASP A 1 263 ? -13.509 -14.300 18.636 1.00 88.75 263 ASP A O 1
ATOM 2260 N N . LEU A 1 264 ? -11.347 -14.853 18.366 1.00 90.62 264 LEU A N 1
ATOM 2261 C CA . LEU A 1 264 ? -10.824 -13.643 18.993 1.00 90.62 264 LEU A CA 1
ATOM 2262 C C . LEU A 1 264 ? -11.239 -12.393 18.211 1.00 90.62 264 LEU A C 1
ATOM 2264 O O . LEU A 1 264 ? -11.684 -11.421 18.819 1.00 90.62 264 LEU A O 1
ATOM 2268 N N . LEU A 1 265 ? -11.175 -12.427 16.879 1.00 91.25 265 LEU A N 1
ATOM 2269 C CA . LEU A 1 265 ? -11.552 -11.305 16.022 1.00 91.25 265 LEU A CA 1
ATOM 2270 C C . LEU A 1 265 ? -13.005 -10.883 16.268 1.00 91.25 265 LEU A C 1
ATOM 2272 O O . LEU A 1 265 ? -13.269 -9.707 16.525 1.00 91.25 265 LEU A O 1
ATOM 2276 N N . LYS A 1 266 ? -13.939 -11.846 16.290 1.00 90.88 266 LYS A N 1
ATOM 2277 C CA . LYS A 1 266 ? -15.353 -11.590 16.614 1.00 90.88 266 LYS A CA 1
ATOM 2278 C C . LYS A 1 266 ? -15.513 -10.889 17.962 1.00 90.88 266 LYS A C 1
ATOM 2280 O O . LYS A 1 266 ? -16.281 -9.942 18.054 1.00 90.88 266 LYS A O 1
ATOM 2285 N N . LYS A 1 267 ? -14.766 -11.312 18.984 1.00 91.75 267 LYS A N 1
ATOM 2286 C CA . LYS A 1 267 ? -14.834 -10.726 20.333 1.00 91.75 267 LYS A CA 1
ATOM 2287 C C . LYS A 1 267 ? -14.262 -9.314 20.384 1.00 91.75 267 LYS A C 1
ATOM 2289 O O . LYS A 1 267 ? -14.822 -8.439 21.037 1.00 91.75 267 LYS A O 1
ATOM 2294 N N . PHE A 1 268 ? -13.177 -9.065 19.658 1.00 94.00 268 PHE A N 1
ATOM 2295 C CA . PHE A 1 268 ? -12.574 -7.737 19.582 1.00 94.00 268 PHE A CA 1
ATOM 2296 C C . PHE A 1 268 ? -13.494 -6.711 18.911 1.00 94.00 268 PHE A C 1
ATOM 2298 O O . PHE A 1 268 ? -13.506 -5.562 19.346 1.00 94.00 268 PHE A O 1
ATOM 2305 N N . ARG A 1 269 ? -14.314 -7.102 17.922 1.00 92.00 269 ARG A N 1
ATOM 2306 C CA . ARG A 1 269 ? -15.305 -6.207 17.277 1.00 92.00 269 ARG A CA 1
ATOM 2307 C C . ARG A 1 269 ? -16.301 -5.586 18.257 1.00 92.00 269 ARG A C 1
ATOM 2309 O O . ARG A 1 269 ? -16.857 -4.518 17.979 1.00 92.00 269 ARG A O 1
ATOM 2316 N N . ASP A 1 270 ? -16.533 -6.242 19.389 1.00 92.00 270 ASP A N 1
ATOM 2317 C CA . ASP A 1 270 ? -17.468 -5.794 20.418 1.00 92.00 270 ASP A CA 1
ATOM 2318 C C . ASP A 1 270 ? -16.827 -4.886 21.468 1.00 92.00 270 ASP A C 1
ATOM 2320 O O . ASP A 1 270 ? -17.515 -4.390 22.361 1.00 92.00 270 ASP A O 1
ATOM 2324 N N . PHE A 1 271 ? -15.525 -4.604 21.359 1.00 93.62 271 PHE A N 1
ATOM 2325 C CA . PHE A 1 271 ? -14.860 -3.713 22.299 1.00 93.62 271 PHE A CA 1
ATOM 2326 C C . PHE A 1 271 ? -15.408 -2.285 22.159 1.00 93.62 271 PHE A C 1
ATOM 2328 O O . PHE A 1 271 ? -15.287 -1.683 21.087 1.00 93.62 271 PHE A O 1
ATOM 2335 N N . PRO A 1 272 ? -15.947 -1.690 23.243 1.00 91.56 272 PRO A N 1
ATOM 2336 C CA . PRO A 1 272 ? -16.526 -0.348 23.200 1.00 91.56 272 PRO A CA 1
ATOM 2337 C C . PRO A 1 272 ? -15.552 0.714 22.690 1.00 91.56 272 PRO A C 1
ATOM 2339 O O . PRO A 1 272 ? -15.959 1.646 21.999 1.00 91.56 272 PRO A O 1
ATOM 2342 N N . ILE A 1 273 ? -14.254 0.550 22.970 1.00 93.31 273 ILE A N 1
ATOM 2343 C CA . ILE A 1 273 ? -13.225 1.487 22.521 1.00 93.31 273 ILE A CA 1
ATOM 2344 C C . ILE A 1 273 ? -13.139 1.585 20.990 1.00 93.31 273 ILE A C 1
ATOM 2346 O O . ILE A 1 273 ? -12.650 2.588 20.489 1.00 93.31 273 ILE A O 1
ATOM 2350 N N . LEU A 1 274 ? -13.631 0.605 20.225 1.00 93.38 274 LEU A N 1
ATOM 2351 C CA . LEU A 1 274 ? -13.663 0.679 18.759 1.00 93.38 274 LEU A CA 1
ATOM 2352 C C . LEU A 1 274 ? -14.841 1.505 18.220 1.00 93.38 274 LEU A C 1
ATOM 2354 O O . LEU A 1 274 ? -14.803 1.917 17.066 1.00 93.38 274 LEU A O 1
ATOM 2358 N N . ARG A 1 275 ? -15.876 1.750 19.037 1.00 90.94 275 ARG A N 1
ATOM 2359 C CA . ARG A 1 275 ? -17.111 2.467 18.657 1.00 90.94 275 ARG A CA 1
ATOM 2360 C C . ARG A 1 275 ? -17.233 3.849 19.312 1.00 90.94 275 ARG A C 1
ATOM 2362 O O . ARG A 1 275 ? -18.071 4.651 18.912 1.00 90.94 275 ARG A O 1
ATOM 2369 N N . ASP A 1 276 ? -16.405 4.138 20.313 1.00 91.31 276 ASP A N 1
ATOM 2370 C CA . ASP A 1 276 ? -16.344 5.447 20.964 1.00 91.31 276 ASP A CA 1
ATOM 2371 C C . ASP A 1 276 ? -15.633 6.479 20.074 1.00 91.31 276 ASP A C 1
ATOM 2373 O O . ASP A 1 276 ? -14.418 6.414 19.895 1.00 91.31 276 ASP A O 1
ATOM 2377 N N . LYS A 1 277 ? -16.382 7.483 19.592 1.00 89.81 277 LYS A N 1
ATOM 2378 C CA . LYS A 1 277 ? -15.889 8.577 18.732 1.00 89.81 277 LYS A CA 1
ATOM 2379 C C . LYS A 1 277 ? -14.707 9.355 19.317 1.00 89.81 277 LYS A C 1
ATOM 2381 O O . LYS A 1 277 ? -13.925 9.957 18.579 1.00 89.81 277 LYS A O 1
ATOM 2386 N N . ASN A 1 278 ? -14.560 9.363 20.640 1.00 90.50 278 ASN A N 1
ATOM 2387 C CA . ASN A 1 278 ? -13.457 10.052 21.304 1.00 90.50 278 ASN A CA 1
ATOM 2388 C C . ASN A 1 278 ? -12.185 9.204 21.380 1.00 90.50 278 ASN A C 1
ATOM 2390 O O . ASN A 1 278 ? -11.101 9.753 21.604 1.00 90.50 278 ASN A O 1
ATOM 2394 N N . SER A 1 279 ? -12.292 7.892 21.171 1.00 92.56 279 SER A N 1
ATOM 2395 C CA . SER A 1 279 ? -11.161 6.981 21.238 1.00 92.56 279 SER A CA 1
ATOM 2396 C C . SER A 1 279 ? -10.216 7.170 20.049 1.00 92.56 279 SER A C 1
ATOM 2398 O O . SER A 1 279 ? -10.612 7.479 18.923 1.00 92.56 279 SER A O 1
ATOM 2400 N N . ILE A 1 280 ? -8.925 6.941 20.293 1.00 92.00 280 ILE A N 1
ATOM 2401 C CA . ILE A 1 280 ? -7.922 6.940 19.225 1.00 92.00 280 ILE A CA 1
ATOM 2402 C C . ILE A 1 280 ? -8.151 5.790 18.232 1.00 92.00 280 ILE A C 1
ATOM 2404 O O . ILE A 1 280 ? -7.833 5.925 17.055 1.00 92.00 280 ILE A O 1
ATOM 2408 N N . HIS A 1 281 ? -8.725 4.671 18.684 1.00 93.88 281 HIS A N 1
ATOM 2409 C CA . HIS A 1 281 ? -8.990 3.509 17.839 1.00 93.88 281 HIS A CA 1
ATOM 2410 C C . HIS A 1 281 ? -10.099 3.796 16.828 1.00 93.88 281 HIS A C 1
ATOM 2412 O O . HIS A 1 281 ? -9.901 3.547 15.643 1.00 93.88 281 HIS A O 1
ATOM 2418 N N . TYR A 1 282 ? -11.205 4.404 17.268 1.00 91.62 282 TYR A N 1
ATOM 2419 C CA . TYR A 1 282 ? -12.284 4.832 16.378 1.00 91.62 282 TYR A CA 1
ATOM 2420 C C . TYR A 1 282 ? -11.767 5.813 15.323 1.00 91.62 282 TYR A C 1
ATOM 2422 O O . TYR A 1 282 ? -11.961 5.597 14.131 1.00 91.62 282 TYR A O 1
ATOM 2430 N N . LYS A 1 283 ? -11.026 6.848 15.743 1.00 89.12 283 LYS A N 1
ATOM 2431 C CA . LYS A 1 283 ? -10.451 7.847 14.824 1.00 89.12 283 LYS A CA 1
ATOM 2432 C C . LYS A 1 283 ? -9.509 7.220 13.794 1.00 89.12 283 LYS A C 1
ATOM 2434 O O . LYS A 1 283 ? -9.477 7.643 12.643 1.00 89.12 283 LYS A O 1
ATOM 2439 N N . ASN A 1 284 ? -8.749 6.196 14.186 1.00 89.06 284 ASN A N 1
ATOM 2440 C CA . ASN A 1 284 ? -7.882 5.467 13.262 1.00 89.06 284 ASN A CA 1
ATOM 2441 C C . ASN A 1 284 ? -8.671 4.597 12.271 1.00 89.06 284 ASN A C 1
ATOM 2443 O O . ASN A 1 284 ? -8.289 4.543 11.105 1.00 89.06 284 ASN A O 1
ATOM 2447 N N . ILE A 1 285 ? -9.758 3.951 12.708 1.00 87.75 285 ILE A N 1
ATOM 2448 C CA . ILE A 1 285 ? -10.677 3.194 11.838 1.00 87.75 285 ILE A CA 1
ATOM 2449 C C . ILE A 1 285 ? -11.371 4.133 10.839 1.00 87.75 285 ILE A C 1
ATOM 2451 O O . ILE A 1 285 ? -11.452 3.830 9.650 1.00 87.75 285 ILE A O 1
ATOM 2455 N N . GLU A 1 286 ? -11.824 5.302 11.290 1.00 85.06 286 GLU A N 1
ATOM 2456 C CA . GLU A 1 286 ? -12.427 6.326 10.431 1.00 85.06 286 GLU A CA 1
ATOM 2457 C C . GLU A 1 286 ? -11.420 6.836 9.392 1.00 85.06 286 GLU A C 1
ATOM 2459 O O . GLU A 1 286 ? -11.714 6.853 8.197 1.00 85.06 286 GLU A O 1
ATOM 2464 N N . LYS A 1 287 ? -10.185 7.141 9.815 1.00 84.12 287 LYS A N 1
ATOM 2465 C CA . LYS A 1 287 ? -9.097 7.509 8.899 1.00 84.12 287 LYS A CA 1
ATOM 2466 C C . LYS A 1 287 ? -8.808 6.405 7.876 1.00 84.12 287 LYS A C 1
ATOM 2468 O O . LYS A 1 287 ? -8.593 6.701 6.706 1.00 84.12 287 LYS A O 1
ATOM 2473 N N . LEU A 1 288 ? -8.810 5.138 8.291 1.00 81.19 288 LEU A N 1
ATOM 2474 C CA . LEU A 1 288 ? -8.643 3.995 7.387 1.00 81.19 288 LEU A CA 1
ATOM 2475 C C . LEU A 1 288 ? -9.769 3.893 6.360 1.00 81.19 288 LEU A C 1
ATOM 2477 O O . LEU A 1 288 ? -9.511 3.620 5.190 1.00 81.19 288 LEU A O 1
ATOM 2481 N N . THR A 1 289 ? -10.998 4.150 6.796 1.00 80.56 289 THR A N 1
ATOM 2482 C CA . THR A 1 289 ? -12.172 4.188 5.921 1.00 80.56 289 THR A CA 1
ATOM 2483 C C . THR A 1 289 ? -12.005 5.270 4.865 1.00 80.56 289 THR A C 1
ATOM 2485 O O . THR A 1 289 ? -12.088 4.980 3.678 1.00 80.56 289 THR A O 1
ATOM 2488 N N . GLN A 1 290 ? -11.633 6.481 5.282 1.00 79.44 290 GLN A N 1
ATOM 2489 C CA . GLN A 1 290 ? -11.353 7.597 4.378 1.00 79.44 290 GLN A CA 1
ATOM 2490 C C . GLN A 1 290 ? -10.227 7.287 3.383 1.00 79.44 290 GLN A C 1
ATOM 2492 O O . GLN A 1 290 ? -10.339 7.623 2.208 1.00 79.44 290 GLN A O 1
ATOM 2497 N N . ILE A 1 291 ? -9.155 6.622 3.825 1.00 80.00 291 ILE A N 1
ATOM 2498 C CA . ILE A 1 291 ? -8.058 6.204 2.943 1.00 80.00 291 ILE A CA 1
ATOM 2499 C C . ILE A 1 291 ? -8.545 5.197 1.899 1.00 80.00 291 ILE A C 1
ATOM 2501 O O . ILE A 1 291 ? -8.259 5.373 0.715 1.00 80.00 291 ILE A O 1
ATOM 2505 N N . ARG A 1 292 ? -9.302 4.170 2.308 1.00 79.00 292 ARG A N 1
ATOM 2506 C CA . ARG A 1 292 ? -9.875 3.180 1.382 1.00 79.00 292 ARG A CA 1
ATOM 2507 C C . ARG A 1 292 ? -10.784 3.854 0.355 1.00 79.00 292 ARG A C 1
ATOM 2509 O O . ARG A 1 292 ? -10.621 3.616 -0.837 1.00 79.00 292 ARG A O 1
ATOM 2516 N N . THR A 1 293 ? -11.667 4.744 0.802 1.00 77.19 293 THR A N 1
ATOM 2517 C CA . THR A 1 293 ? -12.558 5.508 -0.078 1.00 77.19 293 THR A CA 1
ATOM 2518 C C . THR A 1 293 ? -11.776 6.370 -1.071 1.00 77.19 293 THR A C 1
ATOM 2520 O O . THR A 1 293 ? -12.090 6.367 -2.258 1.00 77.19 293 THR A O 1
ATOM 2523 N N . ALA A 1 294 ? -10.720 7.060 -0.629 1.00 78.06 294 ALA A N 1
ATOM 2524 C CA . ALA A 1 294 ? -9.874 7.863 -1.512 1.00 78.06 294 ALA A CA 1
ATOM 2525 C C . ALA A 1 294 ? -9.194 7.008 -2.595 1.00 78.06 294 ALA A C 1
ATOM 2527 O O . ALA A 1 294 ? -9.152 7.398 -3.761 1.00 78.06 294 ALA A O 1
ATOM 2528 N N . LEU A 1 295 ? -8.706 5.817 -2.230 1.00 78.12 295 LEU A N 1
ATOM 2529 C CA . LEU A 1 295 ? -8.121 4.874 -3.186 1.00 78.12 295 LEU A CA 1
ATOM 2530 C C . LEU A 1 295 ? -9.152 4.392 -4.204 1.00 78.12 295 LEU A C 1
ATOM 2532 O O . LEU A 1 295 ? -8.840 4.368 -5.388 1.00 78.12 295 LEU A O 1
ATOM 2536 N N . GLN A 1 296 ? -10.367 4.054 -3.766 1.00 75.81 296 GLN A N 1
ATOM 2537 C CA . GLN A 1 296 ? -11.456 3.628 -4.654 1.00 75.81 296 GLN A CA 1
ATOM 2538 C C . GLN A 1 296 ? -11.871 4.744 -5.620 1.00 75.81 296 GLN A C 1
ATOM 2540 O O . GLN A 1 296 ? -12.034 4.493 -6.812 1.00 75.81 296 GLN A O 1
ATOM 2545 N N . MET A 1 297 ? -11.955 5.987 -5.135 1.00 74.38 297 MET A N 1
ATOM 2546 C CA . MET A 1 297 ? -12.203 7.167 -5.970 1.00 74.38 297 MET A CA 1
ATOM 2547 C C . MET A 1 297 ? -11.112 7.359 -7.028 1.00 74.38 297 MET A C 1
ATOM 2549 O O . MET A 1 297 ? -11.418 7.599 -8.195 1.00 74.38 297 MET A O 1
ATOM 2553 N N . GLY A 1 298 ? -9.842 7.227 -6.636 1.00 75.06 298 GLY A N 1
ATOM 2554 C CA . GLY A 1 298 ? -8.725 7.291 -7.575 1.00 75.06 298 GLY A CA 1
ATOM 2555 C C . GLY A 1 298 ? -8.736 6.133 -8.578 1.00 75.06 298 GLY A C 1
ATOM 2556 O O . GLY A 1 298 ? -8.523 6.360 -9.760 1.00 75.06 298 GLY A O 1
ATOM 2557 N N . ALA A 1 299 ? -9.007 4.904 -8.127 1.00 73.50 299 ALA A N 1
ATOM 2558 C CA . ALA A 1 299 ? -9.020 3.710 -8.972 1.00 73.50 299 ALA A CA 1
ATOM 2559 C C . ALA A 1 299 ? -10.104 3.790 -10.047 1.00 73.50 299 ALA A C 1
ATOM 2561 O O . ALA A 1 299 ? -9.866 3.407 -11.189 1.00 73.50 299 ALA A O 1
ATOM 2562 N N . LEU A 1 300 ? -11.269 4.347 -9.706 1.00 70.56 300 LEU A N 1
ATOM 2563 C CA . LEU A 1 300 ? -12.321 4.597 -10.682 1.00 70.56 300 LEU A CA 1
ATOM 2564 C C . LEU A 1 300 ? -11.857 5.564 -11.766 1.00 70.56 300 LEU A C 1
ATOM 2566 O O . LEU A 1 300 ? -12.053 5.283 -12.944 1.00 70.56 300 LEU A O 1
ATOM 2570 N N . ALA A 1 301 ? -11.225 6.676 -11.376 1.00 67.94 301 ALA A N 1
ATOM 2571 C CA . ALA A 1 301 ? -10.653 7.607 -12.341 1.00 67.94 301 ALA A CA 1
ATOM 2572 C C . ALA A 1 301 ? -9.621 6.889 -13.221 1.00 67.94 301 ALA A C 1
ATOM 2574 O O . ALA A 1 301 ? -9.730 6.955 -14.442 1.00 67.94 301 ALA A O 1
ATOM 2575 N N . PHE A 1 302 ? -8.722 6.120 -12.598 1.00 68.81 302 PHE A N 1
ATOM 2576 C CA . PHE A 1 302 ? -7.660 5.376 -13.268 1.00 68.81 302 PHE A CA 1
ATOM 2577 C C . PHE A 1 302 ? -8.189 4.360 -14.295 1.00 68.81 302 PHE A C 1
ATOM 2579 O O . PHE A 1 302 ? -7.621 4.203 -15.371 1.00 68.81 302 PHE A O 1
ATOM 2586 N N . GLN A 1 303 ? -9.283 3.665 -13.975 1.00 67.50 303 GLN A N 1
ATOM 2587 C CA . GLN A 1 303 ? -9.915 2.677 -14.855 1.00 67.50 303 GLN A CA 1
ATOM 2588 C C . GLN A 1 303 ? -10.734 3.315 -15.976 1.00 67.50 303 GLN A C 1
ATOM 2590 O O . GLN A 1 303 ? -10.784 2.775 -17.076 1.00 67.50 303 GLN A O 1
ATOM 2595 N N . LYS A 1 304 ? -11.415 4.428 -15.691 1.00 64.31 304 LYS A N 1
ATOM 2596 C CA . LYS A 1 304 ? -12.355 5.060 -16.624 1.00 64.31 304 LYS A CA 1
ATOM 2597 C C . LYS A 1 304 ? -11.696 6.027 -17.596 1.00 64.31 304 LYS A C 1
ATOM 2599 O O . LYS A 1 304 ? -12.309 6.350 -18.605 1.00 64.31 304 LYS A O 1
ATOM 2604 N N . PHE A 1 305 ? -10.495 6.516 -17.289 1.00 61.56 305 PHE A N 1
ATOM 2605 C CA . PHE A 1 305 ? -9.841 7.554 -18.081 1.00 61.56 305 PHE A CA 1
ATOM 2606 C C . PHE A 1 305 ? -8.357 7.304 -18.359 1.00 61.56 305 PHE A C 1
ATOM 2608 O O . PHE A 1 305 ? -7.572 8.252 -18.258 1.00 61.56 305 PHE A O 1
ATOM 2615 N N . PRO A 1 306 ? -7.949 6.088 -18.763 1.00 56.19 306 PRO A N 1
ATOM 2616 C CA . PRO A 1 306 ? -6.536 5.723 -18.910 1.00 56.19 306 PRO A CA 1
ATOM 2617 C C . PRO A 1 306 ? -5.756 6.626 -19.885 1.00 56.19 306 PRO A C 1
ATOM 2619 O O . PRO A 1 306 ? -4.527 6.629 -19.887 1.00 56.19 306 PRO A O 1
ATOM 2622 N N . HIS A 1 307 ? -6.460 7.404 -20.715 1.00 52.97 307 HIS A N 1
ATOM 2623 C CA . HIS A 1 307 ? -5.897 8.287 -21.734 1.00 52.97 307 HIS A CA 1
ATOM 2624 C C . HIS A 1 307 ? -6.157 9.783 -21.506 1.00 52.97 307 HIS A C 1
ATOM 2626 O O . HIS A 1 307 ? -5.779 10.588 -22.359 1.00 52.97 307 HIS A O 1
ATOM 2632 N N . LEU A 1 308 ? -6.768 10.197 -20.384 1.00 50.16 308 LEU A N 1
ATOM 2633 C CA . LEU A 1 308 ? -6.865 11.626 -20.067 1.00 50.16 308 LEU A CA 1
ATOM 2634 C C . LEU A 1 308 ? -5.485 12.154 -19.674 1.00 50.16 308 LEU A C 1
ATOM 2636 O O . LEU A 1 308 ? -5.099 12.166 -18.509 1.00 50.16 308 LEU A O 1
ATOM 2640 N N . ALA A 1 309 ? -4.755 12.630 -20.677 1.00 42.62 309 ALA A N 1
ATOM 2641 C CA . ALA A 1 309 ? -3.640 13.527 -20.467 1.00 42.62 309 ALA A CA 1
ATOM 2642 C C . ALA A 1 309 ? -4.172 14.794 -19.784 1.00 42.62 309 ALA A C 1
ATOM 2644 O O . ALA A 1 309 ? -5.003 15.522 -20.340 1.00 42.62 309 ALA A O 1
ATOM 2645 N N . THR A 1 310 ? -3.702 15.059 -18.570 1.00 39.50 310 THR A N 1
ATOM 2646 C CA . THR A 1 310 ? -3.746 16.402 -17.999 1.00 39.50 310 THR A CA 1
ATOM 2647 C C . THR A 1 310 ? -2.719 17.223 -18.765 1.00 39.50 310 THR A C 1
ATOM 2649 O O . THR A 1 310 ? -1.532 17.175 -18.454 1.00 39.50 310 THR A O 1
ATOM 2652 N N . ALA A 1 311 ? -3.179 17.843 -19.851 1.00 31.34 311 ALA A N 1
ATOM 2653 C CA . ALA A 1 311 ? -2.397 18.782 -20.646 1.00 31.34 311 ALA A CA 1
ATOM 2654 C C . ALA A 1 311 ? -1.792 19.901 -19.789 1.00 31.34 311 ALA A C 1
ATOM 2656 O O . ALA A 1 311 ? -2.456 20.311 -18.803 1.00 31.34 311 ALA A O 1
#